Protein AF-A0A182MV79-F1 (afdb_monomer_lite)

Radius of gyration: 28.39 Å; chains: 1; bounding box: 67×38×82 Å

InterPro domains:
  IPR001258 NHL repeat [PF01436] (40-67)
  IPR011042 Six-bladed beta-propeller, TolB-like [G3DSA:2.120.10.30] (1-65)

Foldseek 3Di:
DQQKDWDPPQVVQFIWIANPVVRDIDTQFAAEPVRDTDGAHRWDDWDADPVRQWIWTCRPVVRFIKIAGPVVRYMDTDDDPDPDPVVVVPPPPDDPCAAEWEFPDAAEDALQQLLKKKKKKKAWDWPDPFKDFDPPDWKKKAKDWLDPQKDWPDGIDTQDRVVRRMDIIIIRHHSDDPLQPDVAWRKMKMKIWTWMDGDHDIDIDIYIYIHTYHYDDDDPDDFDFDKTKTWDFDPPPGTITIMIMTMTIDPDNPDDDDDDDDDDDDD

Secondary structure (DSSP, 8-state):
--SEEEEEEGGGTEEEEEETTTTEEEE---B-TTSPBP--SSEEEEEE-TTSSEEEEEEGGGTEEEEEETTT-BEEE-----PPPHHHH-S-TT----EEE--SSPEEE-TTGGG-EEEEEEEEE--SSSEEEPTTS--EEEEE-SSTTSEES-SEEE--TTTTSEEEEEEE--SS-GGGTSS--EEEEEEEEEEEEETTEEEEEEEEEEEEEEE-S-------EEEEEEEEEETTTTEEEEEEEEEEEE--TT-------------

Organism: NCBI:txid139723

Structure (mmCIF, N/CA/C/O backbone):
data_AF-A0A182MV79-F1
#
_entry.id   AF-A0A182MV79-F1
#
loop_
_atom_site.group_PDB
_atom_site.id
_atom_site.type_symbol
_atom_site.label_atom_id
_atom_site.label_alt_id
_atom_site.label_comp_id
_atom_site.label_asym_id
_atom_site.label_entity_id
_atom_site.label_seq_id
_atom_site.pdbx_PDB_ins_code
_atom_site.Cartn_x
_atom_site.Cartn_y
_atom_site.Cartn_z
_atom_site.occupancy
_atom_site.B_iso_or_equiv
_atom_site.auth_seq_id
_atom_site.auth_comp_id
_atom_site.auth_asym_id
_atom_site.auth_atom_id
_atom_site.pdbx_PDB_model_num
ATOM 1 N N . LEU A 1 1 ? -24.591 -5.952 19.859 1.00 63.22 1 LEU A N 1
ATOM 2 C CA . LEU A 1 1 ? -24.324 -4.497 19.857 1.00 63.22 1 LEU A CA 1
ATOM 3 C C . LEU A 1 1 ? -25.153 -3.878 20.963 1.00 63.22 1 LEU A C 1
ATOM 5 O O . LEU A 1 1 ? -26.326 -4.206 21.074 1.00 63.22 1 LEU A O 1
ATOM 9 N N . ASP A 1 2 ? -24.534 -3.053 21.792 1.00 76.38 2 ASP A N 1
ATOM 10 C CA . ASP A 1 2 ? -25.099 -2.458 23.010 1.00 76.38 2 ASP A CA 1
ATOM 11 C C . ASP A 1 2 ? -25.955 -1.203 22.750 1.00 76.38 2 ASP A C 1
ATOM 13 O O . ASP A 1 2 ? -26.314 -0.488 23.680 1.00 76.38 2 ASP A O 1
ATOM 17 N N . GLY A 1 3 ? -26.276 -0.916 21.483 1.00 87.12 3 GLY A N 1
ATOM 18 C CA . GLY A 1 3 ? -27.073 0.249 21.096 1.00 87.12 3 GLY A CA 1
ATOM 19 C C . GLY A 1 3 ? -26.355 1.588 21.284 1.00 87.12 3 GLY A C 1
ATOM 20 O O . GLY A 1 3 ? -27.011 2.628 21.230 1.00 87.12 3 GLY A O 1
ATOM 21 N N . CYS A 1 4 ? -25.034 1.580 21.496 1.00 92.94 4 CYS A N 1
ATOM 22 C CA . CYS A 1 4 ? -24.244 2.791 21.681 1.00 92.94 4 CYS A CA 1
ATOM 23 C C . CYS A 1 4 ? -23.460 3.182 20.419 1.00 92.94 4 CYS A C 1
ATOM 25 O O . CYS A 1 4 ? -22.961 2.338 19.674 1.00 92.94 4 CYS A O 1
ATOM 27 N N . VAL A 1 5 ? -23.294 4.491 20.216 1.00 95.00 5 VAL A N 1
ATOM 28 C CA . VAL A 1 5 ? -22.344 5.063 19.252 1.00 95.00 5 VAL A CA 1
ATOM 29 C C . VAL A 1 5 ? -21.118 5.545 20.010 1.00 95.00 5 VAL A C 1
ATOM 31 O O . VAL A 1 5 ? -21.233 6.395 20.890 1.00 95.00 5 VAL A O 1
ATOM 34 N N . TYR A 1 6 ? -19.947 5.027 19.650 1.00 96.31 6 TYR A N 1
ATOM 35 C CA . TYR A 1 6 ? -18.666 5.421 20.230 1.00 96.31 6 TYR A CA 1
ATOM 36 C C . TYR A 1 6 ? -17.971 6.448 19.347 1.00 96.31 6 TYR A C 1
ATOM 38 O O . TYR A 1 6 ? -17.970 6.321 18.124 1.00 96.31 6 TYR A O 1
ATOM 46 N N . PHE A 1 7 ? -17.346 7.445 19.963 1.00 97.06 7 PHE A N 1
ATOM 47 C CA . PHE A 1 7 ? -16.615 8.478 19.243 1.00 97.06 7 PHE A CA 1
ATOM 48 C C . PHE A 1 7 ? -15.397 8.954 20.033 1.00 97.06 7 PHE A C 1
ATOM 50 O O . PHE A 1 7 ? -15.370 8.933 21.269 1.00 97.06 7 PHE A O 1
ATOM 57 N N . ALA A 1 8 ? -14.371 9.360 19.289 1.00 97.94 8 ALA A N 1
ATOM 58 C CA . ALA A 1 8 ? -13.186 9.974 19.850 1.00 97.94 8 ALA A CA 1
ATOM 59 C C . ALA A 1 8 ? -13.447 11.472 20.012 1.00 97.94 8 ALA A C 1
ATOM 61 O O . ALA A 1 8 ? -13.708 12.183 19.045 1.00 97.94 8 ALA A O 1
ATOM 62 N N . ASP A 1 9 ? -13.394 11.945 21.249 1.00 97.50 9 ASP A N 1
ATOM 63 C CA . ASP A 1 9 ? -13.449 13.362 21.579 1.00 97.50 9 ASP A CA 1
ATOM 64 C C . ASP A 1 9 ? -12.005 13.873 21.669 1.00 97.50 9 ASP A C 1
ATOM 66 O O . ASP A 1 9 ? -11.441 14.039 22.755 1.00 97.50 9 ASP A O 1
ATOM 70 N N . THR A 1 10 ? -11.379 13.980 20.491 1.00 97.31 10 THR A N 1
ATOM 71 C CA . THR A 1 10 ? -9.923 14.047 20.288 1.00 97.31 10 THR A CA 1
ATOM 72 C C . THR A 1 10 ? -9.248 15.087 21.180 1.00 97.31 10 THR A C 1
ATOM 74 O O . THR A 1 10 ? -8.395 14.730 21.990 1.00 97.31 10 THR A O 1
ATOM 77 N N . TYR A 1 11 ? -9.677 16.349 21.122 1.00 96.75 11 TYR A N 1
ATOM 78 C CA . TYR A 1 11 ? -9.057 17.437 21.894 1.00 96.75 11 TYR A CA 1
ATOM 79 C C . TYR A 1 11 ? -9.484 17.504 23.363 1.00 96.75 11 TYR A C 1
ATOM 81 O O . TYR A 1 11 ? -8.951 18.301 24.126 1.00 96.75 11 TYR A O 1
ATOM 89 N N . ASN A 1 12 ? -10.409 16.642 23.785 1.00 97.44 12 ASN A N 1
ATOM 90 C CA . ASN A 1 12 ? -10.699 16.424 25.199 1.00 97.44 12 ASN A CA 1
ATOM 91 C C . ASN A 1 12 ? -9.987 15.180 25.750 1.00 97.44 12 ASN A C 1
ATOM 93 O O . ASN A 1 12 ? -10.231 14.814 26.902 1.00 97.44 12 ASN A O 1
ATOM 97 N N . HIS A 1 13 ? -9.138 14.528 24.942 1.00 97.69 13 HIS A N 1
ATOM 98 C CA . HIS A 1 13 ? -8.375 13.327 25.288 1.00 97.69 13 HIS A CA 1
ATOM 99 C C . HIS A 1 13 ? -9.264 12.207 25.861 1.00 97.69 13 HIS A C 1
ATOM 101 O O . HIS A 1 13 ? -8.926 11.555 26.853 1.00 97.69 13 HIS A O 1
ATOM 107 N N . LYS A 1 14 ? -10.452 12.017 25.270 1.00 97.94 14 LYS A N 1
ATOM 108 C CA . LYS A 1 14 ? -11.485 11.106 25.782 1.00 97.94 14 LYS A CA 1
ATOM 109 C C . LYS A 1 14 ? -12.099 10.255 24.684 1.00 97.94 14 LYS A C 1
ATOM 111 O O . LYS A 1 14 ? -12.271 10.694 23.552 1.00 97.94 14 LYS A O 1
ATOM 116 N N . ILE A 1 15 ? -12.529 9.062 25.077 1.00 98.19 15 ILE A N 1
ATOM 117 C CA . ILE A 1 15 ? -13.490 8.265 24.319 1.00 98.19 15 ILE A CA 1
ATOM 118 C C . ILE A 1 15 ? -14.850 8.431 24.981 1.00 98.19 15 ILE A C 1
ATOM 120 O O . ILE A 1 15 ? -14.977 8.329 26.204 1.00 98.19 15 ILE A O 1
ATOM 124 N N . LYS A 1 16 ? -15.872 8.705 24.181 1.00 97.38 16 LYS A N 1
ATOM 125 C CA . LYS A 1 16 ? -17.241 8.891 24.652 1.00 97.38 16 LYS A CA 1
ATOM 126 C C . LYS A 1 16 ? -18.179 7.941 23.929 1.00 97.38 16 LYS A C 1
ATOM 128 O O . LYS A 1 16 ? -17.869 7.445 22.846 1.00 97.38 16 LYS A O 1
ATOM 133 N N . LYS A 1 17 ? -19.328 7.696 24.550 1.00 96.25 17 LYS A N 1
ATOM 134 C CA . LYS A 1 17 ? -20.419 6.936 23.950 1.00 96.25 17 LYS A CA 1
ATOM 135 C C . LYS A 1 17 ? -21.745 7.662 24.102 1.00 96.25 17 LYS A C 1
ATOM 137 O O . LYS A 1 17 ? -21.958 8.339 25.107 1.00 96.25 17 LYS A O 1
ATOM 142 N N . ILE A 1 18 ? -22.618 7.507 23.116 1.00 97.44 18 ILE A N 1
ATOM 143 C CA . ILE A 1 18 ? -24.010 7.958 23.152 1.00 97.44 18 ILE A CA 1
ATOM 144 C C . ILE A 1 18 ? -24.887 6.718 23.143 1.00 97.44 18 ILE A C 1
ATOM 146 O O . ILE A 1 18 ? -24.810 5.931 22.202 1.00 97.44 18 ILE A O 1
ATOM 150 N N . ASP A 1 19 ? -25.718 6.558 24.167 1.00 95.50 19 ASP A N 1
ATOM 151 C CA . ASP A 1 19 ? -26.817 5.598 24.121 1.00 95.50 19 ASP A CA 1
ATOM 152 C C . ASP A 1 19 ? -27.898 6.157 23.189 1.00 95.50 19 ASP A C 1
ATOM 154 O O . ASP A 1 19 ? -28.458 7.224 23.446 1.00 95.50 19 ASP A O 1
ATOM 158 N N . VAL A 1 20 ? -28.167 5.462 22.083 1.00 94.81 20 VAL A N 1
ATOM 159 C CA . VAL A 1 20 ? -29.065 5.957 21.028 1.00 94.81 20 VAL A CA 1
ATOM 160 C C . VAL A 1 20 ? -30.529 5.977 21.481 1.00 94.81 20 VAL A C 1
ATOM 162 O O . VAL A 1 20 ? -31.313 6.777 20.978 1.00 94.81 20 VAL A O 1
ATOM 165 N N . SER A 1 21 ? -30.907 5.138 22.448 1.00 95.12 21 SER A N 1
ATOM 166 C CA . SER A 1 21 ? -32.282 5.072 22.956 1.00 95.12 21 SER A CA 1
ATOM 167 C C . SER A 1 21 ? -32.608 6.225 23.906 1.00 95.12 21 SER A C 1
ATOM 169 O O . SER A 1 21 ? -33.723 6.744 23.892 1.00 95.12 21 SER A O 1
ATOM 171 N N . THR A 1 22 ? -31.626 6.651 24.704 1.00 95.75 22 THR A N 1
ATOM 172 C CA . THR A 1 22 ? -31.788 7.729 25.695 1.00 95.75 22 THR A CA 1
ATOM 173 C C . THR A 1 22 ? -31.206 9.064 25.239 1.00 95.75 22 THR A C 1
ATOM 175 O O . THR A 1 22 ? -31.447 10.088 25.876 1.00 95.75 22 THR A O 1
ATOM 178 N N . ASN A 1 23 ? -30.437 9.063 24.147 1.00 94.44 23 ASN A N 1
ATOM 179 C CA . ASN A 1 23 ? -29.658 10.196 23.654 1.00 94.44 23 ASN A CA 1
ATOM 180 C C . ASN A 1 23 ? -28.701 10.783 24.715 1.00 94.44 23 ASN A C 1
ATOM 182 O O . ASN A 1 23 ? -28.417 11.982 24.734 1.00 94.44 23 ASN A O 1
ATOM 186 N N . CYS A 1 24 ? -28.219 9.943 25.636 1.00 96.50 24 CYS A N 1
ATOM 187 C CA . CYS A 1 24 ? -27.331 10.351 26.718 1.00 96.50 24 CYS A CA 1
ATOM 188 C C . CYS A 1 24 ? -25.865 10.096 26.346 1.00 96.50 24 CYS A C 1
ATOM 190 O O . CYS A 1 24 ? -25.482 8.966 26.033 1.00 96.50 24 CYS A O 1
ATOM 192 N N . ALA A 1 25 ? -25.034 11.140 26.414 1.00 96.44 25 ALA A N 1
ATOM 193 C CA . ALA A 1 25 ? -23.597 11.049 26.178 1.00 96.44 25 ALA A CA 1
ATOM 194 C C . ALA A 1 25 ? -22.828 10.836 27.491 1.00 96.44 25 ALA A C 1
ATOM 196 O O . ALA A 1 25 ? -22.968 11.606 28.440 1.00 96.44 25 ALA A O 1
ATOM 197 N N . THR A 1 26 ? -21.955 9.832 27.529 1.00 96.94 26 THR A N 1
ATOM 198 C CA . THR A 1 26 ? -21.108 9.508 28.688 1.00 96.94 26 THR A CA 1
ATOM 199 C C . THR A 1 26 ? -19.650 9.330 28.272 1.00 96.94 26 THR A C 1
ATOM 201 O O . THR A 1 26 ? -19.344 9.032 27.117 1.00 96.94 26 THR A O 1
ATOM 204 N N . THR A 1 27 ? -18.723 9.551 29.207 1.00 97.44 27 THR A N 1
ATOM 205 C CA . THR A 1 27 ? -17.295 9.267 28.986 1.00 97.44 27 THR A CA 1
ATOM 206 C C . THR A 1 27 ? -17.026 7.804 29.309 1.00 97.44 27 THR A C 1
ATOM 208 O O . THR A 1 27 ? -17.479 7.312 30.338 1.00 97.44 27 THR A O 1
ATOM 211 N N . CYS A 1 28 ? -16.305 7.111 28.431 1.00 96.50 28 CYS A N 1
ATOM 212 C CA . CYS A 1 28 ? -15.872 5.743 28.683 1.00 96.50 28 CYS A CA 1
ATOM 213 C C . CYS A 1 28 ? -14.668 5.758 29.629 1.00 96.50 28 CYS A C 1
ATOM 215 O O . CYS A 1 28 ? -13.688 6.458 29.374 1.00 96.50 28 CYS A O 1
ATOM 217 N N . GLU A 1 29 ? -14.723 4.960 30.692 1.00 96.69 29 GLU A N 1
ATOM 218 C CA . GLU A 1 29 ? -13.599 4.752 31.604 1.00 96.69 29 GLU A CA 1
ATOM 219 C C . GLU A 1 29 ? -13.049 3.343 31.420 1.00 96.69 29 GLU A C 1
ATOM 221 O O . GLU A 1 29 ? -13.651 2.366 31.863 1.00 96.69 29 GLU A O 1
ATOM 226 N N . PHE A 1 30 ? -11.895 3.246 30.764 1.00 97.94 30 PHE A N 1
ATOM 227 C CA . PHE A 1 30 ? -11.207 1.977 30.573 1.00 97.94 30 PHE A CA 1
ATOM 228 C C . PHE A 1 30 ? -10.067 1.803 31.572 1.00 97.94 30 PHE A C 1
ATOM 230 O O . PHE A 1 30 ? -9.420 2.783 31.951 1.00 97.94 30 PHE A O 1
ATOM 237 N N . ARG A 1 31 ? -9.801 0.561 31.984 1.00 98.00 31 ARG A N 1
ATOM 238 C CA . ARG A 1 31 ? -8.774 0.229 32.979 1.00 98.00 31 ARG A CA 1
ATOM 239 C C . ARG A 1 31 ? -7.653 -0.610 32.391 1.00 98.00 31 ARG A C 1
ATOM 241 O O . ARG A 1 31 ? -7.903 -1.610 31.721 1.00 98.00 31 ARG A O 1
ATOM 248 N N . GLU A 1 32 ? -6.421 -0.212 32.675 1.00 97.06 32 GLU A N 1
ATOM 249 C CA . GLU A 1 32 ? -5.240 -1.003 32.339 1.00 97.06 32 GLU A CA 1
ATOM 250 C C . GLU A 1 32 ? -5.090 -2.199 33.290 1.00 97.06 32 GLU A C 1
ATOM 252 O O . GLU A 1 32 ? -5.772 -2.303 34.312 1.00 97.06 32 GLU A O 1
ATOM 257 N N . SER A 1 33 ? -4.157 -3.107 32.994 1.00 93.50 33 SER A N 1
ATOM 258 C CA . SER A 1 33 ? -3.923 -4.311 33.806 1.00 93.50 33 SER A CA 1
ATOM 259 C C . SER A 1 33 ? -3.509 -4.021 35.253 1.00 93.50 33 SER A C 1
ATOM 261 O O . SER A 1 33 ? -3.671 -4.873 36.119 1.00 93.50 33 SER A O 1
ATOM 263 N N . ASN A 1 34 ? -2.977 -2.828 35.529 1.00 94.44 34 ASN A N 1
ATOM 264 C CA . ASN A 1 34 ? -2.649 -2.357 36.879 1.00 94.44 34 ASN A CA 1
ATOM 265 C C . ASN A 1 34 ? -3.853 -1.717 37.613 1.00 94.44 34 ASN A C 1
ATOM 267 O O . ASN A 1 34 ? -3.693 -1.218 38.723 1.00 94.44 34 ASN A O 1
ATOM 271 N N . GLY A 1 35 ? -5.042 -1.692 36.997 1.00 93.44 35 GLY A N 1
ATOM 272 C CA . GLY A 1 35 ? -6.278 -1.118 37.541 1.00 93.44 35 GLY A CA 1
ATOM 273 C C . GLY A 1 35 ? -6.431 0.398 37.368 1.00 93.44 35 GLY A C 1
ATOM 274 O O . GLY A 1 35 ? -7.505 0.939 37.665 1.00 93.44 35 GLY A O 1
ATOM 275 N N . SER A 1 36 ? -5.397 1.089 36.879 1.00 96.69 36 SER A N 1
ATOM 276 C CA . SER A 1 36 ? -5.437 2.532 36.628 1.00 96.69 36 SER A CA 1
ATOM 277 C C . SER A 1 36 ? -6.333 2.872 35.434 1.00 96.69 36 SER A C 1
ATOM 279 O O . SER A 1 36 ? -6.484 2.079 34.504 1.00 96.69 36 SER A O 1
ATOM 281 N N . VAL A 1 37 ? -6.962 4.049 35.477 1.00 97.06 37 VAL A N 1
ATOM 282 C CA . VAL A 1 37 ? -7.784 4.544 34.367 1.00 97.06 37 VAL A CA 1
ATOM 283 C C . VAL A 1 37 ? -6.867 4.978 33.228 1.00 97.06 37 VAL A C 1
ATOM 285 O O . VAL A 1 37 ? -5.946 5.772 33.444 1.00 97.06 37 VAL A O 1
ATOM 288 N N . ARG A 1 38 ? -7.140 4.492 32.015 1.00 96.88 38 ARG A N 1
ATOM 289 C CA . ARG A 1 38 ? -6.380 4.855 30.820 1.00 96.88 38 ARG A CA 1
ATOM 290 C C . ARG A 1 38 ? -6.499 6.348 30.546 1.00 96.88 38 ARG A C 1
ATOM 292 O O . ARG A 1 38 ? -7.596 6.903 30.487 1.00 96.88 38 ARG A O 1
ATOM 299 N N . ARG A 1 39 ? -5.352 6.977 30.307 1.00 97.06 39 ARG A N 1
ATOM 300 C CA . ARG A 1 39 ? -5.261 8.349 29.808 1.00 97.06 39 ARG A CA 1
ATOM 301 C C . ARG A 1 39 ? -4.968 8.304 28.315 1.00 97.06 39 ARG A C 1
ATOM 303 O O . ARG A 1 39 ? -3.918 7.813 27.917 1.00 97.06 39 ARG A O 1
ATOM 310 N N . PHE A 1 40 ? -5.909 8.781 27.513 1.00 98.06 40 PHE A N 1
ATOM 311 C CA . PHE A 1 40 ? -5.709 8.944 26.075 1.00 98.06 40 PHE A CA 1
ATOM 312 C C . PHE A 1 40 ? -4.959 10.242 25.785 1.00 98.06 40 PHE A C 1
ATOM 314 O O . PHE A 1 40 ? -4.879 11.125 26.642 1.00 98.06 40 PHE A O 1
ATOM 321 N N . ASN A 1 41 ? -4.440 10.370 24.569 1.00 97.94 41 ASN A N 1
ATOM 322 C CA . ASN A 1 41 ? -3.836 11.589 24.070 1.00 97.94 41 ASN A CA 1
ATOM 323 C C . ASN A 1 41 ? -4.170 11.782 22.583 1.00 97.94 41 ASN A C 1
ATOM 325 O O . ASN A 1 41 ? -3.568 11.158 21.711 1.00 97.94 41 ASN A O 1
ATOM 329 N N . GLU A 1 42 ? -5.151 12.650 22.314 1.00 97.62 42 GLU A N 1
ATOM 330 C CA . GLU A 1 42 ? -5.664 12.934 20.967 1.00 97.62 42 GLU A CA 1
ATOM 331 C C . GLU A 1 42 ? -6.014 11.665 20.172 1.00 97.62 42 GLU A C 1
ATOM 333 O O . GLU A 1 42 ? -5.490 11.442 19.077 1.00 97.62 42 GLU A O 1
ATOM 338 N N . PRO A 1 43 ? -6.920 10.813 20.693 1.00 98.00 43 PRO A N 1
ATOM 339 C CA . PRO A 1 43 ? -7.368 9.656 19.937 1.00 98.00 43 PRO A CA 1
ATOM 340 C C . PRO A 1 43 ? -8.042 10.128 18.642 1.00 98.00 43 PRO A C 1
ATOM 342 O O . PRO A 1 43 ? -8.935 10.977 18.681 1.00 98.00 43 PRO A O 1
ATOM 345 N N . ALA A 1 44 ? -7.611 9.601 17.496 1.00 96.00 44 ALA A N 1
ATOM 346 C CA . ALA A 1 44 ? -8.074 10.073 16.183 1.00 96.00 44 ALA A CA 1
ATOM 347 C C . ALA A 1 44 ? -9.029 9.102 15.481 1.00 96.00 44 ALA A C 1
ATOM 349 O O . ALA A 1 44 ? -9.758 9.498 14.574 1.00 96.00 44 ALA A O 1
ATOM 350 N N . GLY A 1 45 ? -9.039 7.829 15.881 1.00 94.25 45 GLY A N 1
ATOM 351 C CA . GLY A 1 45 ? -9.821 6.803 15.201 1.00 94.25 45 GLY A CA 1
ATOM 352 C C . GLY A 1 45 ? -10.276 5.695 16.134 1.00 94.25 45 GLY A C 1
ATOM 353 O O . GLY A 1 45 ? -9.563 5.324 17.069 1.00 94.25 45 GLY A O 1
ATOM 354 N N . LEU A 1 46 ? -11.468 5.167 15.850 1.00 97.56 46 LEU A N 1
ATOM 355 C CA . LEU A 1 46 ? -12.083 4.048 16.554 1.00 97.56 46 LEU A CA 1
ATOM 356 C C . LEU A 1 46 ? -12.658 3.047 15.554 1.00 97.56 46 LEU A C 1
ATOM 358 O O . LEU A 1 46 ? -13.155 3.439 14.500 1.00 97.56 46 LEU A O 1
ATOM 362 N N . CYS A 1 47 ? -12.635 1.763 15.898 1.00 96.38 47 CYS A N 1
ATOM 363 C CA . CYS A 1 47 ? -13.279 0.715 15.113 1.00 96.38 47 CYS A CA 1
ATOM 364 C C . CYS A 1 47 ? -13.761 -0.408 16.031 1.00 96.38 47 CYS A C 1
ATOM 366 O O . CYS A 1 47 ? -13.034 -0.821 16.929 1.00 96.38 47 CYS A O 1
ATOM 368 N N . LEU A 1 48 ? -14.973 -0.913 15.814 1.00 94.56 48 LEU A N 1
ATOM 369 C CA . LEU A 1 48 ? -15.462 -2.099 16.515 1.00 94.56 48 LEU A CA 1
ATOM 370 C C . LEU A 1 48 ? -15.010 -3.368 15.793 1.00 94.56 48 LEU A C 1
ATOM 372 O O . LEU A 1 48 ? -14.913 -3.405 14.565 1.00 94.56 48 LEU A O 1
ATOM 376 N N . ASP A 1 49 ? -14.780 -4.435 16.550 1.00 93.06 49 ASP A N 1
ATOM 377 C CA . ASP A 1 49 ? -14.670 -5.765 15.969 1.00 93.06 49 ASP A CA 1
ATOM 378 C C . ASP A 1 49 ? -16.018 -6.244 15.400 1.00 93.06 49 ASP A C 1
ATOM 380 O O . ASP A 1 49 ? -17.081 -5.676 15.658 1.00 93.06 49 ASP A O 1
ATOM 384 N N . ARG A 1 50 ? -15.993 -7.346 14.643 1.00 90.62 50 ARG A N 1
ATOM 385 C CA . ARG A 1 50 ? -17.201 -7.899 14.006 1.00 90.62 50 ARG A CA 1
ATOM 386 C C . ARG A 1 50 ? -18.281 -8.307 15.009 1.00 90.62 50 ARG A C 1
ATOM 388 O O . ARG A 1 50 ? -19.453 -8.326 14.646 1.00 90.62 50 ARG A O 1
ATOM 395 N N . THR A 1 51 ? -17.903 -8.666 16.237 1.00 89.75 51 THR A N 1
ATOM 396 C CA . THR A 1 51 ? -18.866 -9.052 17.278 1.00 89.75 51 THR A CA 1
ATOM 397 C C . THR A 1 51 ? -19.419 -7.849 18.048 1.00 89.75 51 THR A C 1
ATOM 399 O O . THR A 1 51 ? -20.455 -7.966 18.704 1.00 89.75 51 THR A O 1
ATOM 402 N N . GLY A 1 52 ? -18.771 -6.684 17.936 1.00 90.00 52 GLY A N 1
ATOM 403 C CA . GLY A 1 52 ? -19.109 -5.469 18.671 1.00 90.00 52 GLY A CA 1
ATOM 404 C C . GLY A 1 52 ? -18.765 -5.540 20.161 1.00 90.00 52 GLY A C 1
ATOM 405 O O . GLY A 1 52 ? -19.402 -4.852 20.952 1.00 90.00 52 GLY A O 1
ATOM 406 N N . GLN A 1 53 ? -17.817 -6.393 20.553 1.00 92.56 53 GLN A N 1
ATOM 407 C CA . GLN A 1 53 ? -17.344 -6.547 21.934 1.00 92.56 53 GLN A CA 1
ATOM 408 C C . GLN A 1 53 ? -16.016 -5.831 22.179 1.00 92.56 53 GLN A C 1
ATOM 410 O O . GLN A 1 53 ? -15.742 -5.415 23.305 1.00 92.56 53 GLN A O 1
ATOM 415 N N . LEU A 1 54 ? -15.184 -5.695 21.144 1.00 96.25 54 LEU A N 1
ATOM 416 C CA . LEU A 1 54 ? -13.885 -5.043 21.229 1.00 96.25 54 LEU A CA 1
ATOM 417 C C . LEU A 1 54 ? -13.900 -3.731 20.448 1.00 96.25 54 LEU A C 1
ATOM 419 O O . LEU A 1 54 ? -14.324 -3.685 19.295 1.00 96.25 54 LEU A O 1
ATOM 423 N N . LEU A 1 55 ? -13.378 -2.679 21.071 1.00 97.38 55 LEU A N 1
ATOM 424 C CA . LEU A 1 55 ? -13.148 -1.376 20.462 1.00 97.38 55 LEU A CA 1
ATOM 425 C C . LEU A 1 55 ? -11.644 -1.178 20.248 1.00 97.38 55 LEU A C 1
ATOM 427 O O . LEU A 1 55 ? -10.872 -1.101 21.203 1.00 97.38 55 LEU A O 1
ATOM 431 N N . TYR A 1 56 ? -11.230 -1.090 18.990 1.00 98.00 56 TYR A N 1
ATOM 432 C CA . TYR A 1 56 ? -9.887 -0.696 18.582 1.00 98.00 56 TYR A CA 1
ATOM 433 C C . TYR A 1 56 ? -9.777 0.823 18.568 1.00 98.00 56 TYR A C 1
ATOM 435 O O . TYR A 1 56 ? -10.672 1.505 18.069 1.00 98.00 56 TYR A O 1
ATOM 443 N N . ILE A 1 57 ? -8.680 1.346 19.110 1.00 98.38 57 ILE A N 1
ATOM 444 C CA . ILE A 1 57 ? -8.469 2.780 19.320 1.00 98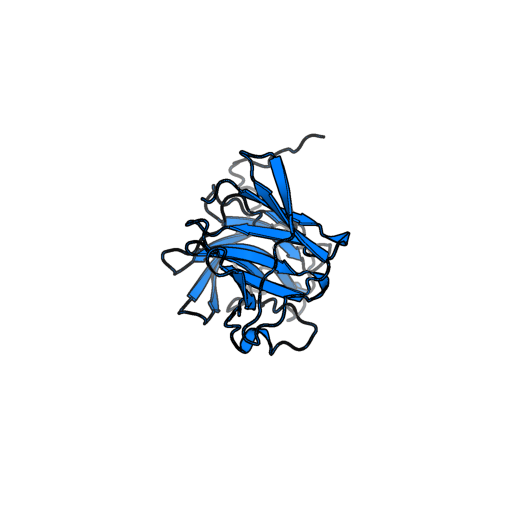.38 57 ILE A CA 1
ATOM 445 C C . ILE A 1 57 ? -7.082 3.152 18.802 1.00 98.38 57 ILE A C 1
ATOM 447 O O . ILE A 1 57 ? -6.094 2.523 19.183 1.00 98.38 57 ILE A O 1
ATOM 451 N N . ALA A 1 58 ? -7.011 4.181 17.958 1.00 98.06 58 ALA A N 1
ATOM 452 C CA . ALA A 1 58 ? -5.762 4.824 17.564 1.00 98.06 58 ALA A CA 1
ATOM 453 C C . ALA A 1 58 ? -5.487 6.012 18.497 1.00 98.06 58 ALA A C 1
ATOM 455 O O . ALA A 1 58 ? -6.116 7.064 18.364 1.00 98.06 58 ALA A O 1
ATOM 456 N N . ASP A 1 59 ? -4.581 5.821 19.458 1.00 97.50 59 ASP A N 1
ATOM 457 C CA . ASP A 1 59 ? -4.201 6.810 20.471 1.00 97.50 59 ASP A CA 1
ATOM 458 C C . ASP A 1 59 ? -2.995 7.628 19.976 1.00 97.50 59 ASP A C 1
ATOM 460 O O . ASP A 1 59 ? -1.842 7.362 20.322 1.00 97.50 59 ASP A O 1
ATOM 464 N N . THR A 1 60 ? -3.268 8.564 19.062 1.00 96.19 60 THR A N 1
ATOM 465 C CA . THR A 1 60 ? -2.295 9.145 18.122 1.00 96.19 60 THR A CA 1
ATOM 466 C C . THR A 1 60 ? -1.060 9.747 18.780 1.00 96.19 60 THR A C 1
ATOM 468 O O . THR A 1 60 ? 0.055 9.392 18.394 1.00 96.19 60 THR A O 1
ATOM 471 N N . ASN A 1 61 ? -1.227 10.612 19.784 1.00 96.00 61 ASN A N 1
ATOM 472 C CA . ASN A 1 61 ? -0.093 11.290 20.425 1.00 96.00 61 ASN A CA 1
ATOM 473 C C . ASN A 1 61 ? 0.581 10.443 21.509 1.00 96.00 61 ASN A C 1
ATOM 475 O O . ASN A 1 61 ? 1.627 10.828 22.025 1.00 96.00 61 ASN A O 1
ATOM 479 N N . ASN A 1 62 ? 0.008 9.287 21.842 1.00 95.69 62 ASN A N 1
ATOM 480 C CA . ASN A 1 62 ? 0.708 8.247 22.590 1.00 95.69 62 ASN A CA 1
ATOM 481 C C . ASN A 1 62 ? 1.399 7.238 21.657 1.00 95.69 62 ASN A C 1
ATOM 483 O O . ASN A 1 62 ? 2.118 6.375 22.144 1.00 95.69 62 ASN A O 1
ATOM 487 N N . HIS A 1 63 ? 1.211 7.349 20.335 1.00 94.50 63 HIS A N 1
ATOM 488 C CA . HIS A 1 63 ? 1.765 6.443 19.324 1.00 94.50 63 HIS A CA 1
ATOM 489 C C . HIS A 1 63 ? 1.407 4.966 19.559 1.00 94.50 63 HIS A C 1
ATOM 491 O O . HIS A 1 63 ? 2.183 4.062 19.249 1.00 94.50 63 HIS A O 1
ATOM 497 N N . GLU A 1 64 ? 0.214 4.708 20.096 1.00 95.06 64 GLU A N 1
ATOM 498 C CA . GLU A 1 64 ? -0.226 3.370 20.482 1.00 95.06 64 GLU A CA 1
ATOM 499 C C . GLU A 1 64 ? -1.541 2.990 19.797 1.00 95.06 64 GLU A C 1
ATOM 501 O O . GLU A 1 64 ? -2.479 3.783 19.690 1.00 95.06 64 GLU A O 1
ATOM 506 N N . LEU A 1 65 ? -1.636 1.726 19.376 1.00 96.75 65 LEU A N 1
ATOM 507 C CA . LEU A 1 65 ? -2.923 1.094 19.112 1.00 96.75 65 LEU A CA 1
ATOM 508 C C . LEU A 1 65 ? -3.373 0.365 20.367 1.00 96.75 65 LEU A C 1
ATOM 510 O O . LEU A 1 65 ? -2.622 -0.421 20.948 1.00 96.75 65 LEU A O 1
ATOM 514 N N . LEU A 1 66 ? -4.620 0.585 20.757 1.00 97.75 66 LEU A N 1
ATOM 515 C CA . LEU A 1 66 ? -5.218 -0.038 21.926 1.00 97.75 66 LEU A CA 1
ATOM 516 C C . LEU A 1 66 ? -6.407 -0.892 21.503 1.00 97.75 66 LEU A C 1
ATOM 518 O O . LEU A 1 66 ? -7.070 -0.627 20.499 1.00 97.75 66 LEU A O 1
ATOM 522 N N . VAL A 1 67 ? -6.692 -1.912 22.302 1.00 97.81 67 VAL A N 1
ATOM 523 C CA . VAL A 1 67 ? -7.929 -2.682 22.216 1.00 97.81 67 VAL A CA 1
ATOM 524 C C . VAL A 1 67 ? -8.599 -2.672 23.581 1.00 97.81 67 VAL A C 1
ATOM 526 O O . VAL A 1 67 ? -7.993 -3.065 24.581 1.00 97.81 67 VAL A O 1
ATOM 529 N N . ALA A 1 68 ? -9.835 -2.185 23.613 1.00 97.81 68 ALA A N 1
ATOM 530 C CA . ALA A 1 68 ? -10.675 -2.135 24.795 1.00 97.81 68 ALA A CA 1
ATOM 531 C C . ALA A 1 68 ? -11.785 -3.182 24.698 1.00 97.81 68 ALA A C 1
ATOM 533 O O . ALA A 1 68 ? -12.423 -3.314 23.656 1.00 97.81 68 ALA A O 1
ATOM 534 N N . ASN A 1 69 ? -12.026 -3.916 25.778 1.00 96.62 69 ASN A N 1
ATOM 535 C CA . ASN A 1 69 ? -13.174 -4.799 25.906 1.00 96.62 69 ASN A CA 1
ATOM 536 C C . ASN A 1 69 ? -14.337 -4.013 26.521 1.00 96.62 69 ASN A C 1
ATOM 538 O O . ASN A 1 69 ? -14.228 -3.450 27.608 1.00 96.62 69 ASN A O 1
ATOM 542 N N . LEU A 1 70 ? -15.452 -3.953 25.800 1.00 95.00 70 LEU A N 1
ATOM 543 C CA . LEU A 1 70 ? -16.621 -3.171 26.191 1.00 95.00 70 LEU A CA 1
ATOM 544 C C . LEU A 1 70 ? -17.442 -3.837 27.303 1.00 95.00 70 LEU A C 1
ATOM 546 O O . LEU A 1 70 ? -18.209 -3.149 27.971 1.00 95.00 70 LEU A O 1
ATOM 550 N N . ALA A 1 71 ? -17.282 -5.147 27.517 1.00 92.56 71 ALA A N 1
ATOM 551 C CA . ALA A 1 71 ? -18.023 -5.887 28.537 1.00 92.56 71 ALA A CA 1
ATOM 552 C C . ALA A 1 71 ? -17.452 -5.687 29.950 1.00 92.56 71 ALA A C 1
ATOM 554 O O . ALA A 1 71 ? -18.210 -5.582 30.910 1.00 92.56 71 ALA A O 1
ATOM 555 N N . ASP A 1 72 ? -16.123 -5.634 30.079 1.00 95.06 72 ASP A N 1
ATOM 556 C CA . ASP A 1 72 ? -15.423 -5.504 31.367 1.00 95.06 72 ASP A CA 1
ATOM 557 C C . ASP A 1 72 ? -14.657 -4.177 31.522 1.00 95.06 72 ASP A C 1
ATOM 559 O O . ASP A 1 72 ? -14.027 -3.936 32.553 1.00 95.06 72 ASP A O 1
ATOM 563 N N . CYS A 1 73 ? -14.723 -3.305 30.511 1.00 95.69 73 CYS A N 1
ATOM 564 C CA . CYS A 1 73 ? -14.005 -2.034 30.434 1.00 95.69 73 CYS A CA 1
ATOM 565 C C . CYS A 1 73 ? -12.477 -2.160 30.586 1.00 95.69 73 CYS A C 1
ATOM 567 O O . CYS A 1 73 ? -11.806 -1.180 30.924 1.00 95.69 73 CYS A O 1
ATOM 569 N N . SER A 1 74 ? -11.892 -3.331 30.334 1.00 98.06 74 SER A N 1
ATOM 570 C CA . SER A 1 74 ? -10.438 -3.487 30.296 1.00 98.06 74 SER A CA 1
ATOM 571 C C . SER A 1 74 ? -9.859 -2.932 28.994 1.00 98.06 74 SER A C 1
ATOM 573 O O . SER A 1 74 ? -10.496 -2.974 27.942 1.00 98.06 74 SER A O 1
ATOM 575 N N . ILE A 1 75 ? -8.637 -2.405 29.044 1.00 98.25 75 ILE A N 1
ATOM 576 C CA . ILE A 1 75 ? -7.911 -1.929 27.865 1.00 98.25 75 ILE A CA 1
ATOM 577 C C . ILE A 1 75 ? -6.447 -2.325 27.935 1.00 98.25 75 ILE A C 1
ATOM 579 O O . ILE A 1 75 ? -5.836 -2.384 29.003 1.00 98.25 75 ILE A O 1
ATOM 583 N N . ARG A 1 76 ? -5.874 -2.608 26.769 1.00 97.12 76 ARG A N 1
ATOM 584 C CA . ARG A 1 76 ? -4.461 -2.951 26.640 1.00 97.12 76 ARG A CA 1
ATOM 585 C C . ARG A 1 76 ? -3.891 -2.497 25.299 1.00 97.12 76 ARG A C 1
ATOM 587 O O . ARG A 1 76 ? -4.639 -2.421 24.320 1.00 97.12 76 ARG A O 1
ATOM 594 N N . PRO A 1 77 ? -2.564 -2.314 25.214 1.00 95.88 77 PRO A N 1
ATOM 595 C CA . PRO A 1 77 ? -1.878 -2.192 23.938 1.00 95.88 77 PRO A CA 1
ATOM 596 C C . PRO A 1 77 ? -2.147 -3.388 23.021 1.00 95.88 77 PRO A C 1
ATOM 598 O O . PRO A 1 77 ? -2.102 -4.560 23.429 1.00 95.88 77 PRO A O 1
ATOM 601 N N . LEU A 1 78 ? -2.422 -3.088 21.756 1.00 94.38 78 LEU A N 1
ATOM 602 C CA . LEU A 1 78 ? -2.455 -4.057 20.677 1.00 94.38 78 LEU A CA 1
ATOM 603 C C . LEU A 1 78 ? -1.024 -4.251 20.173 1.00 94.38 78 LEU A C 1
ATOM 605 O O . LEU A 1 78 ? -0.508 -3.458 19.392 1.00 94.38 78 LEU A O 1
ATOM 609 N N . LYS A 1 79 ? -0.374 -5.326 20.624 1.00 85.88 79 LYS A N 1
ATOM 610 C CA . LYS A 1 79 ? 0.954 -5.695 20.127 1.00 85.88 79 LYS A CA 1
ATOM 611 C C . LYS A 1 79 ? 0.848 -6.163 18.679 1.00 85.88 79 LYS A C 1
ATOM 613 O O . LYS A 1 79 ? 0.342 -7.253 18.410 1.00 85.88 79 LYS A O 1
ATOM 618 N N . LEU A 1 80 ? 1.340 -5.338 17.765 1.00 81.00 80 LEU A N 1
ATOM 619 C CA . LEU A 1 80 ? 1.501 -5.693 16.367 1.00 81.00 80 LEU A CA 1
ATOM 620 C C . LEU A 1 80 ? 2.864 -6.355 16.190 1.00 81.00 80 LEU A C 1
ATOM 622 O O . LEU A 1 80 ? 3.895 -5.695 16.125 1.00 81.00 80 LEU A O 1
ATOM 626 N N . ASN A 1 81 ? 2.865 -7.682 16.117 1.00 72.31 81 ASN A N 1
ATOM 627 C CA . ASN A 1 81 ? 4.060 -8.426 15.747 1.00 72.31 81 ASN A CA 1
ATOM 628 C C . ASN A 1 81 ? 4.148 -8.467 14.227 1.00 72.31 81 ASN A C 1
ATOM 630 O O . ASN A 1 81 ? 3.846 -9.481 13.592 1.00 72.31 81 ASN A O 1
ATOM 634 N N . PHE A 1 82 ? 4.566 -7.349 13.643 1.00 63.75 82 PHE A N 1
ATOM 635 C CA . PHE A 1 82 ? 5.096 -7.389 12.297 1.00 63.75 82 PHE A CA 1
ATOM 636 C C . PHE A 1 82 ? 6.387 -8.191 12.383 1.00 63.75 82 PHE A C 1
ATOM 638 O O . PHE A 1 82 ? 7.388 -7.722 12.916 1.00 63.75 82 PHE A O 1
ATOM 645 N N . ARG A 1 83 ? 6.379 -9.433 11.890 1.00 51.28 83 ARG A N 1
ATOM 646 C CA . ARG A 1 83 ? 7.653 -10.009 11.465 1.00 51.28 83 ARG A CA 1
ATOM 647 C C . ARG A 1 83 ? 8.146 -9.031 10.408 1.00 51.28 83 ARG A C 1
ATOM 649 O O . ARG A 1 83 ? 7.449 -8.807 9.428 1.00 51.28 83 ARG A O 1
ATOM 656 N N . VAL A 1 84 ? 9.261 -8.380 10.640 1.00 47.56 84 VAL A N 1
ATOM 657 C CA . VAL A 1 84 ? 10.040 -7.745 9.588 1.00 47.56 84 VAL A CA 1
ATOM 658 C C . VAL A 1 84 ? 11.201 -8.722 9.423 1.00 47.56 84 VAL A C 1
ATOM 660 O O . VAL A 1 84 ? 11.814 -9.069 10.432 1.00 47.56 84 VAL A O 1
ATOM 663 N N . PRO A 1 85 ? 11.423 -9.334 8.246 1.00 47.62 85 PRO A N 1
ATOM 664 C CA . PRO A 1 85 ? 12.624 -10.137 8.045 1.00 47.62 85 PRO A CA 1
ATOM 665 C C . PRO A 1 85 ? 13.810 -9.223 8.345 1.00 47.62 85 PRO A C 1
ATOM 667 O O . PRO A 1 85 ? 13.769 -8.068 7.928 1.00 47.62 85 PRO A O 1
ATOM 670 N N . GLU A 1 86 ? 14.838 -9.704 9.044 1.00 45.84 86 GLU A N 1
ATOM 671 C CA . GLU A 1 86 ? 16.044 -8.917 9.388 1.00 45.84 86 GLU A CA 1
ATOM 672 C C . GLU A 1 86 ? 16.679 -8.206 8.172 1.00 45.84 86 GLU A C 1
ATOM 674 O O . GLU A 1 86 ? 17.412 -7.227 8.303 1.00 45.84 86 GLU A O 1
ATOM 679 N N . GLU A 1 87 ? 16.349 -8.652 6.963 1.00 45.94 87 GLU A N 1
ATOM 680 C CA . GLU A 1 87 ? 16.751 -8.073 5.682 1.00 45.94 87 GLU A CA 1
ATOM 681 C C . GLU A 1 87 ? 16.064 -6.737 5.331 1.00 45.94 87 GLU A C 1
ATOM 683 O O . GLU A 1 87 ? 16.520 -6.054 4.416 1.00 45.94 87 GLU A O 1
ATOM 688 N N . LEU A 1 88 ? 14.994 -6.326 6.031 1.00 46.47 88 LEU A N 1
ATOM 689 C CA . LEU A 1 88 ? 14.391 -4.993 5.862 1.00 46.47 88 LEU A CA 1
ATOM 690 C C . LEU A 1 88 ? 15.001 -3.930 6.794 1.00 46.47 88 LEU A C 1
ATOM 692 O O . LEU A 1 88 ? 15.007 -2.759 6.425 1.00 46.47 88 LEU A O 1
ATOM 696 N N . ASP A 1 89 ? 15.538 -4.331 7.951 1.00 37.44 89 ASP A N 1
ATOM 697 C CA . ASP A 1 89 ? 16.154 -3.422 8.937 1.00 37.44 89 ASP A CA 1
ATOM 698 C C . ASP A 1 89 ? 17.678 -3.288 8.763 1.00 37.44 89 ASP A C 1
ATOM 700 O O . ASP A 1 89 ? 18.310 -2.427 9.372 1.00 37.44 89 ASP A O 1
ATOM 704 N N . SER A 1 90 ? 18.293 -4.105 7.902 1.00 42.12 90 SER A N 1
ATOM 705 C CA . SER A 1 90 ? 19.738 -4.055 7.627 1.00 42.12 90 SER A CA 1
ATOM 706 C C . SER A 1 90 ? 20.131 -3.155 6.452 1.00 42.12 90 SER A C 1
ATOM 708 O O . SER A 1 90 ? 21.310 -3.086 6.097 1.00 42.12 90 SER A O 1
ATOM 710 N N . VAL A 1 91 ? 19.198 -2.387 5.884 1.00 43.00 91 VAL A N 1
ATOM 711 C CA . VAL A 1 91 ? 19.563 -1.312 4.958 1.00 43.00 91 VAL A CA 1
ATOM 712 C C . VAL A 1 91 ? 19.683 -0.026 5.755 1.00 43.00 91 VAL A C 1
ATOM 714 O O . VAL A 1 91 ? 18.695 0.664 5.995 1.00 43.00 91 VAL A O 1
ATOM 717 N N . GLY A 1 92 ? 20.916 0.280 6.171 1.00 40.50 92 GLY A N 1
ATOM 718 C CA . GLY A 1 92 ? 21.263 1.576 6.744 1.00 40.50 92 GLY A CA 1
ATOM 719 C C . GLY A 1 92 ? 20.600 2.708 5.959 1.00 40.50 92 GLY A C 1
ATOM 720 O O . GLY A 1 92 ? 20.499 2.645 4.731 1.00 40.50 92 GLY A O 1
ATOM 721 N N . GLU A 1 93 ? 20.106 3.698 6.695 1.00 39.94 93 GLU A N 1
ATOM 722 C CA . GLU A 1 93 ? 19.385 4.882 6.229 1.00 39.94 93 GLU A CA 1
ATOM 723 C C . GLU A 1 93 ? 20.043 5.526 4.989 1.00 39.94 93 GLU A C 1
ATOM 725 O O . GLU A 1 93 ? 20.863 6.426 5.135 1.00 39.94 93 GLU A O 1
ATOM 730 N N . ASN A 1 94 ? 19.744 5.036 3.774 1.00 39.50 94 ASN A N 1
ATOM 731 C CA . ASN A 1 94 ? 19.812 5.746 2.479 1.00 39.50 94 ASN A CA 1
ATOM 732 C C . ASN A 1 94 ? 19.671 4.891 1.205 1.00 39.50 94 ASN A C 1
ATOM 734 O O . ASN A 1 94 ? 20.002 5.360 0.114 1.00 39.50 94 ASN A O 1
ATOM 738 N N . ARG A 1 95 ? 19.134 3.669 1.246 1.00 39.94 95 ARG A N 1
ATOM 739 C CA . ARG A 1 95 ? 18.802 2.985 -0.014 1.00 39.94 95 ARG A CA 1
ATOM 740 C C . ARG A 1 95 ? 17.447 2.307 0.064 1.00 39.94 95 ARG A C 1
ATOM 742 O O . ARG A 1 95 ? 17.305 1.242 0.644 1.00 39.94 95 ARG A O 1
ATOM 749 N N . ARG A 1 96 ? 16.449 2.892 -0.609 1.00 44.69 96 ARG A N 1
ATOM 750 C CA . ARG A 1 96 ? 15.380 2.087 -1.216 1.00 44.69 96 ARG A CA 1
ATOM 751 C C . ARG A 1 96 ? 16.109 0.975 -1.967 1.00 44.69 96 ARG A C 1
ATOM 753 O O . ARG A 1 96 ? 16.888 1.290 -2.867 1.00 44.69 96 ARG A O 1
ATOM 760 N N . SER A 1 97 ? 15.987 -0.273 -1.519 1.00 47.84 97 SER A N 1
ATOM 761 C CA . SER A 1 97 ? 16.656 -1.405 -2.160 1.00 47.84 97 SER A CA 1
ATOM 762 C C . SER A 1 97 ? 16.001 -1.620 -3.524 1.00 47.84 97 SER A C 1
ATOM 764 O O . SER A 1 97 ? 15.063 -2.396 -3.672 1.00 47.84 97 SER A O 1
ATOM 766 N N . CYS A 1 98 ? 16.417 -0.817 -4.502 1.00 59.06 98 CYS A N 1
ATOM 767 C CA . CYS A 1 98 ? 16.037 -0.967 -5.891 1.00 59.06 98 CYS A CA 1
ATOM 768 C C . CYS A 1 98 ? 16.933 -2.068 -6.451 1.00 59.06 98 CYS A C 1
ATOM 770 O O . CYS A 1 98 ? 18.093 -1.823 -6.799 1.00 59.06 98 CYS A O 1
ATOM 772 N N . THR A 1 99 ? 16.434 -3.304 -6.447 1.00 67.75 99 THR A N 1
ATOM 773 C CA . THR A 1 99 ? 17.169 -4.433 -7.014 1.00 67.75 99 THR A CA 1
ATOM 774 C C . THR A 1 99 ? 17.447 -4.139 -8.485 1.00 67.75 99 THR A C 1
ATOM 776 O O . THR A 1 99 ? 16.528 -3.840 -9.243 1.00 67.75 99 THR A O 1
ATOM 779 N N . THR A 1 100 ? 18.711 -4.205 -8.904 1.00 76.44 100 THR A N 1
ATOM 780 C CA . THR A 1 100 ? 19.072 -4.085 -10.321 1.00 76.44 100 THR A CA 1
ATOM 781 C C . THR A 1 100 ? 19.215 -5.475 -10.922 1.00 76.44 100 THR A C 1
ATOM 783 O O . THR A 1 100 ? 20.119 -6.228 -10.564 1.00 76.44 100 THR A O 1
ATOM 786 N N . LEU A 1 101 ? 18.332 -5.808 -11.853 1.00 75.19 101 LEU A N 1
ATOM 787 C CA . LEU A 1 101 ? 18.375 -7.019 -12.651 1.00 75.19 101 LEU A CA 1
ATOM 788 C C . LEU A 1 101 ? 19.235 -6.765 -13.883 1.00 75.19 101 LEU A C 1
ATOM 790 O O . LEU A 1 101 ? 18.919 -5.906 -14.708 1.00 75.19 101 LEU A O 1
ATOM 794 N N . LYS A 1 102 ? 20.323 -7.523 -14.009 1.00 75.50 102 LYS A N 1
ATOM 795 C CA . LYS A 1 102 ? 21.184 -7.497 -15.189 1.00 75.50 102 LYS A CA 1
ATOM 796 C C . LYS A 1 102 ? 20.962 -8.764 -16.019 1.00 75.50 102 LYS A C 1
ATOM 798 O O . LYS A 1 102 ? 20.970 -9.857 -15.449 1.00 75.50 102 LYS A O 1
ATOM 803 N N . PRO A 1 103 ? 20.767 -8.652 -17.340 1.00 68.50 103 PRO A N 1
ATOM 804 C CA . PRO A 1 103 ? 20.733 -9.803 -18.228 1.00 68.50 103 PRO A CA 1
ATOM 805 C C . PRO A 1 103 ? 22.077 -10.540 -18.212 1.00 68.50 103 PRO A C 1
ATOM 807 O O . PRO A 1 103 ? 23.120 -9.962 -17.917 1.00 68.50 103 PRO A O 1
ATOM 810 N N . THR A 1 104 ? 22.068 -11.822 -18.575 1.00 65.69 104 THR A N 1
ATOM 811 C CA . THR A 1 104 ? 23.270 -12.677 -18.582 1.00 65.69 104 THR A CA 1
ATOM 812 C C . THR A 1 104 ? 24.296 -12.314 -19.657 1.00 65.69 104 THR A C 1
ATOM 814 O O . THR A 1 104 ? 25.438 -12.764 -19.584 1.00 65.69 104 THR A O 1
ATOM 817 N N . ARG A 1 105 ? 23.904 -11.526 -20.662 1.00 69.12 105 ARG A N 1
ATOM 818 C CA . ARG A 1 105 ? 24.764 -11.051 -21.752 1.00 69.12 105 ARG A CA 1
ATOM 819 C C . ARG A 1 105 ? 24.290 -9.673 -22.245 1.00 69.12 105 ARG A C 1
ATOM 821 O O . ARG A 1 105 ? 23.115 -9.362 -22.057 1.00 69.12 105 ARG A O 1
ATOM 828 N N . PRO A 1 106 ? 25.166 -8.861 -22.856 1.00 74.38 106 PRO A N 1
ATOM 829 C CA . PRO A 1 106 ? 24.777 -7.591 -23.464 1.00 74.38 106 PRO A CA 1
ATOM 830 C C . PRO A 1 106 ? 23.999 -7.806 -24.770 1.00 74.38 106 PRO A C 1
ATOM 832 O O . PRO A 1 106 ? 24.198 -8.808 -25.462 1.00 74.38 106 PRO A O 1
ATOM 835 N N . ILE A 1 107 ? 23.159 -6.832 -25.117 1.00 76.94 107 ILE A N 1
ATOM 836 C CA . ILE A 1 107 ? 22.455 -6.741 -26.397 1.00 76.94 107 ILE A CA 1
ATOM 837 C C . ILE A 1 107 ? 23.473 -6.364 -27.467 1.00 76.94 107 ILE A C 1
ATOM 839 O O . ILE A 1 107 ? 24.089 -5.300 -27.396 1.00 76.94 107 ILE A O 1
ATOM 843 N N . LYS A 1 108 ? 23.645 -7.222 -28.472 1.00 75.94 108 LYS A N 1
ATOM 844 C CA . LYS A 1 108 ? 24.565 -6.957 -29.581 1.00 75.94 108 LYS A CA 1
ATOM 845 C C . LYS A 1 108 ? 23.858 -6.249 -30.731 1.00 75.94 108 LYS A C 1
ATOM 847 O O . LYS A 1 108 ? 22.821 -6.711 -31.198 1.00 75.94 108 LYS A O 1
ATOM 852 N N . MET A 1 109 ? 24.448 -5.158 -31.211 1.00 70.44 109 MET A N 1
ATOM 853 C CA . MET A 1 109 ? 23.973 -4.394 -32.368 1.00 70.44 109 MET A CA 1
ATOM 854 C C . MET A 1 109 ? 25.048 -4.295 -33.458 1.00 70.44 109 MET A C 1
ATOM 856 O O . MET A 1 109 ? 26.243 -4.476 -33.205 1.00 70.44 109 MET A O 1
ATOM 860 N N . HIS A 1 110 ? 24.626 -4.025 -34.695 1.00 68.44 110 HIS A N 1
ATOM 861 C CA . HIS A 1 110 ? 25.529 -3.873 -35.837 1.00 68.44 110 HIS A CA 1
ATOM 862 C C . HIS A 1 110 ? 25.817 -2.391 -36.144 1.00 68.44 110 HIS A C 1
ATOM 864 O O . HIS A 1 110 ? 24.921 -1.562 -35.994 1.00 68.44 110 HIS A O 1
ATOM 870 N N . PRO A 1 111 ? 27.023 -2.029 -36.631 1.00 57.06 111 PRO A N 1
ATOM 871 C CA . PRO A 1 111 ? 27.412 -0.632 -36.892 1.00 57.06 111 PRO A CA 1
ATOM 872 C C . PRO A 1 111 ? 26.616 0.111 -37.991 1.00 57.06 111 PRO A C 1
ATOM 874 O O . PRO A 1 111 ? 26.923 1.258 -38.287 1.00 57.06 111 PRO A O 1
ATOM 877 N N . GLY A 1 112 ? 25.609 -0.517 -38.613 1.00 56.06 112 GLY A N 1
ATOM 878 C CA . GLY A 1 112 ? 24.663 0.110 -39.555 1.00 56.06 112 GLY A CA 1
ATOM 879 C C . GLY A 1 112 ? 23.292 0.440 -38.945 1.00 56.06 112 GLY A C 1
ATOM 880 O O . GLY A 1 112 ? 22.400 0.895 -39.653 1.00 56.06 112 GLY A O 1
ATOM 881 N N . ALA A 1 113 ? 23.117 0.212 -37.640 1.00 52.72 113 ALA A N 1
ATOM 882 C CA . ALA A 1 113 ? 21.833 0.260 -36.947 1.00 52.72 113 ALA A CA 1
ATOM 883 C C . ALA A 1 113 ? 21.292 1.669 -36.634 1.00 52.72 113 ALA A C 1
ATOM 885 O O . ALA A 1 113 ? 20.271 1.782 -35.966 1.00 52.72 113 ALA A O 1
ATOM 886 N N . GLY A 1 114 ? 21.905 2.743 -37.145 1.00 51.72 114 GLY A N 1
ATOM 887 C CA . GLY A 1 114 ? 21.366 4.110 -37.027 1.00 51.72 114 GLY A CA 1
ATOM 888 C C . GLY A 1 114 ? 19.996 4.316 -37.699 1.00 51.72 114 GLY A C 1
ATOM 889 O O . GLY A 1 114 ? 19.397 5.378 -37.559 1.00 51.72 114 GLY A O 1
ATOM 890 N N . GLN A 1 115 ? 19.503 3.315 -38.439 1.00 55.38 115 GLN A N 1
ATOM 891 C CA . GLN A 1 115 ? 18.133 3.224 -38.967 1.00 55.38 115 GLN A CA 1
ATOM 892 C C . GLN A 1 115 ? 17.340 2.034 -38.395 1.00 55.38 115 GLN A C 1
ATOM 894 O O . GLN A 1 115 ? 16.182 1.832 -38.763 1.00 55.38 115 GLN A O 1
ATOM 899 N N . SER A 1 116 ? 17.950 1.235 -37.521 1.00 62.62 116 SER A N 1
ATOM 900 C CA . SER A 1 116 ? 17.328 0.063 -36.910 1.00 62.62 116 SER A CA 1
ATOM 901 C C . SER A 1 116 ? 16.645 0.458 -35.608 1.00 62.62 116 SER A C 1
ATOM 903 O O . SER A 1 116 ? 17.049 1.394 -34.924 1.00 62.62 116 SER A O 1
ATOM 905 N N . SER A 1 117 ? 15.603 -0.279 -35.240 1.00 71.12 117 SER A N 1
ATOM 906 C CA . SER A 1 117 ? 14.904 -0.075 -33.972 1.00 71.12 117 SER A CA 1
ATOM 907 C C . SER A 1 117 ? 15.018 -1.317 -33.097 1.00 71.12 117 SER A C 1
ATOM 909 O O . SER A 1 117 ? 14.917 -2.454 -33.566 1.00 71.12 117 SER A O 1
ATOM 911 N N . LEU A 1 118 ? 15.246 -1.089 -31.808 1.00 75.81 118 LEU A N 1
ATOM 912 C CA . LEU A 1 118 ? 15.251 -2.109 -30.777 1.00 75.81 118 LEU A CA 1
ATOM 913 C C . LEU A 1 118 ? 13.838 -2.217 -30.209 1.00 75.81 118 LEU A C 1
ATOM 915 O O . LEU A 1 118 ? 13.356 -1.303 -29.540 1.00 75.81 118 LEU A O 1
ATOM 919 N N . ARG A 1 119 ? 13.169 -3.343 -30.465 1.00 80.12 119 ARG A N 1
ATOM 920 C CA . ARG A 1 119 ? 11.880 -3.661 -29.851 1.00 80.12 119 ARG A CA 1
ATOM 921 C C . ARG A 1 119 ? 12.109 -4.517 -28.613 1.00 80.12 119 ARG A C 1
ATOM 923 O O . ARG A 1 119 ? 12.485 -5.683 -28.725 1.00 80.12 119 ARG A O 1
ATOM 930 N N . LEU A 1 120 ? 11.841 -3.963 -27.437 1.00 78.62 120 LEU A N 1
ATOM 931 C CA . LEU A 1 120 ? 11.915 -4.675 -26.163 1.00 78.62 120 LEU A CA 1
ATOM 932 C C . LEU A 1 120 ? 10.514 -5.065 -25.707 1.00 78.62 120 LEU A C 1
ATOM 934 O O . LEU A 1 120 ? 9.645 -4.206 -25.621 1.00 78.62 120 LEU A O 1
ATOM 938 N N . THR A 1 121 ? 10.294 -6.345 -25.412 1.00 78.56 121 THR A N 1
ATOM 939 C CA . THR A 1 121 ? 9.031 -6.853 -24.855 1.00 78.56 121 THR A CA 1
ATOM 940 C C . THR A 1 121 ? 9.277 -7.471 -23.488 1.00 78.56 121 THR A C 1
ATOM 942 O O . THR A 1 121 ? 9.921 -8.517 -23.393 1.00 78.56 121 THR A O 1
ATOM 945 N N . PHE A 1 122 ? 8.735 -6.859 -22.439 1.00 76.00 122 PHE A N 1
ATOM 946 C CA . PHE A 1 122 ? 8.837 -7.338 -21.063 1.00 76.00 122 PHE A CA 1
ATOM 947 C C . PHE A 1 122 ? 7.572 -8.085 -20.679 1.00 76.00 122 PHE A C 1
ATOM 949 O O . PHE A 1 122 ? 6.500 -7.487 -20.673 1.00 76.00 122 PHE A O 1
ATOM 956 N N . ASN A 1 123 ? 7.707 -9.365 -20.329 1.00 75.62 123 ASN A N 1
ATOM 957 C CA . ASN A 1 123 ? 6.603 -10.174 -19.831 1.00 75.62 123 ASN A CA 1
ATOM 958 C C . ASN A 1 123 ? 6.818 -10.475 -18.348 1.00 75.62 123 ASN A C 1
ATOM 960 O O . ASN A 1 123 ? 7.783 -11.141 -17.948 1.00 75.62 123 ASN A O 1
ATOM 964 N N . LEU A 1 124 ? 5.893 -9.990 -17.527 1.00 75.19 124 LEU A N 1
ATOM 965 C CA . LEU A 1 124 ? 5.899 -10.240 -16.095 1.00 75.19 124 LEU A CA 1
ATOM 966 C C . LEU A 1 124 ? 5.259 -11.603 -15.828 1.00 75.19 124 LEU A C 1
ATOM 968 O O . LEU A 1 124 ? 4.096 -11.823 -16.154 1.00 75.19 124 LEU A O 1
ATOM 972 N N . THR A 1 125 ? 6.019 -12.534 -15.245 1.00 71.69 125 THR A N 1
ATOM 973 C CA . THR A 1 125 ? 5.474 -13.829 -14.821 1.00 71.69 125 THR A CA 1
ATOM 974 C C . THR A 1 125 ? 5.741 -14.071 -13.343 1.00 71.69 125 THR A C 1
ATOM 976 O O . THR A 1 125 ? 6.854 -13.875 -12.851 1.00 71.69 125 THR A O 1
ATOM 979 N N . PHE A 1 126 ? 4.713 -14.521 -12.627 1.00 74.69 126 PHE A N 1
ATOM 980 C CA . PHE A 1 126 ? 4.766 -14.777 -11.190 1.00 74.69 126 PHE A CA 1
ATOM 981 C C . PHE A 1 126 ? 4.611 -16.289 -10.945 1.00 74.69 126 PHE A C 1
ATOM 983 O O . PHE A 1 126 ? 3.499 -16.804 -10.999 1.00 74.69 126 PHE A O 1
ATOM 990 N N . PRO A 1 127 ? 5.710 -17.031 -10.715 1.00 58.81 127 PRO A N 1
ATOM 991 C CA . PRO A 1 127 ? 5.709 -18.475 -10.444 1.00 58.81 127 PRO A CA 1
ATOM 992 C C . PRO A 1 127 ? 4.890 -18.980 -9.232 1.00 58.81 127 PRO A C 1
ATOM 994 O O . PRO A 1 127 ? 4.901 -20.182 -8.966 1.00 58.81 127 PRO A O 1
ATOM 997 N N . GLY A 1 128 ? 4.182 -18.114 -8.498 1.00 57.81 128 GLY A N 1
ATOM 998 C CA . GLY A 1 128 ? 3.266 -18.474 -7.407 1.00 57.81 128 GLY A CA 1
ATOM 999 C C . GLY A 1 128 ? 1.804 -18.534 -7.869 1.00 57.81 128 GLY A C 1
ATOM 1000 O O . GLY A 1 128 ? 1.401 -17.805 -8.766 1.00 57.81 128 GLY A O 1
ATOM 1001 N N . ARG A 1 129 ? 0.973 -19.394 -7.259 1.00 61.62 129 ARG A N 1
ATOM 1002 C CA . ARG A 1 129 ? -0.419 -19.621 -7.718 1.00 61.62 129 ARG A CA 1
ATOM 1003 C C . ARG A 1 129 ? -1.383 -18.451 -7.466 1.00 61.62 129 ARG A C 1
ATOM 1005 O O . ARG A 1 129 ? -2.472 -18.462 -8.029 1.00 61.62 129 ARG A O 1
ATOM 1012 N N . THR A 1 130 ? -1.025 -17.485 -6.622 1.00 73.12 130 THR A N 1
ATOM 1013 C CA . THR A 1 130 ? -1.941 -16.422 -6.159 1.00 73.12 130 THR A CA 1
ATOM 1014 C C . THR A 1 130 ? -1.396 -15.006 -6.312 1.00 73.12 130 THR A C 1
ATOM 1016 O O . THR A 1 130 ? -2.146 -14.057 -6.088 1.00 73.12 130 THR A O 1
ATOM 1019 N N . THR A 1 131 ? -0.123 -14.840 -6.676 1.00 76.44 131 THR A N 1
ATOM 1020 C CA . THR A 1 131 ? 0.491 -13.518 -6.825 1.00 76.44 131 THR A CA 1
ATOM 1021 C C . THR A 1 131 ? 0.087 -12.904 -8.159 1.00 76.44 131 THR A C 1
ATOM 1023 O O . THR A 1 131 ? 0.288 -13.507 -9.214 1.00 76.44 131 THR A O 1
ATOM 1026 N N . LYS A 1 132 ? -0.463 -11.692 -8.120 1.00 82.38 132 LYS A N 1
ATOM 1027 C CA . LYS A 1 132 ? -0.867 -10.944 -9.313 1.00 82.38 132 LYS A CA 1
ATOM 1028 C C . LYS A 1 132 ? -0.595 -9.456 -9.155 1.00 82.38 132 LYS A C 1
ATOM 1030 O O . LYS A 1 132 ? -0.431 -8.961 -8.042 1.00 82.38 132 LYS A O 1
ATOM 1035 N N . LEU A 1 133 ? -0.595 -8.743 -10.276 1.00 84.94 133 LEU A N 1
ATOM 1036 C CA . LEU A 1 133 ? -0.713 -7.290 -10.259 1.00 84.94 133 LEU A CA 1
ATOM 1037 C C . LEU A 1 133 ? -2.051 -6.903 -9.607 1.00 84.94 133 LEU A C 1
ATOM 1039 O O . LEU A 1 133 ? -3.067 -7.571 -9.808 1.00 84.94 133 LEU A O 1
ATOM 1043 N N . THR A 1 134 ? -2.044 -5.848 -8.801 1.00 85.31 134 THR A N 1
ATOM 1044 C CA . THR A 1 134 ? -3.254 -5.326 -8.161 1.00 85.31 134 THR A CA 1
ATOM 1045 C C . THR A 1 134 ? -4.178 -4.695 -9.203 1.00 85.31 134 THR A C 1
ATOM 1047 O O . THR A 1 134 ? -3.785 -3.754 -9.897 1.00 85.31 134 THR A O 1
ATOM 1050 N N . ASP A 1 135 ? -5.418 -5.183 -9.281 1.00 80.94 135 ASP A N 1
ATOM 1051 C CA . ASP A 1 135 ? -6.441 -4.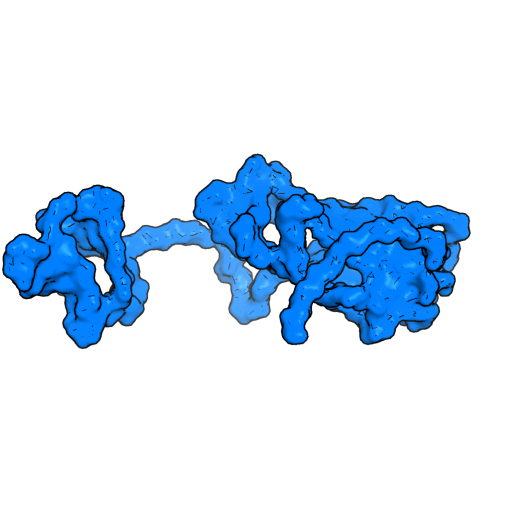655 -10.186 1.00 80.94 135 ASP A CA 1
ATOM 1052 C C . ASP A 1 135 ? -6.796 -3.206 -9.812 1.00 80.94 135 ASP A C 1
ATOM 1054 O O . ASP A 1 135 ? -7.053 -2.894 -8.650 1.00 80.94 135 ASP A O 1
ATOM 1058 N N . GLY A 1 136 ? -6.780 -2.304 -10.796 1.00 78.88 136 GLY A N 1
ATOM 1059 C CA . GLY A 1 136 ? -7.060 -0.877 -10.596 1.00 78.88 136 GLY A CA 1
ATOM 1060 C C . GLY A 1 136 ? -5.925 -0.068 -9.953 1.00 78.88 136 GLY A C 1
ATOM 1061 O O . GLY A 1 136 ? -6.023 1.158 -9.905 1.00 78.88 136 GLY A O 1
ATOM 1062 N N . ALA A 1 137 ? -4.837 -0.705 -9.500 1.00 83.44 137 ALA A N 1
ATOM 1063 C CA . ALA A 1 137 ? -3.655 0.017 -9.036 1.00 83.44 137 ALA A CA 1
ATOM 1064 C C . ALA A 1 137 ? -2.699 0.314 -10.204 1.00 83.44 137 ALA A C 1
ATOM 1066 O O . ALA A 1 137 ? -2.476 -0.553 -11.055 1.00 83.44 137 ALA A O 1
ATOM 1067 N N . PRO A 1 138 ? -2.074 1.504 -10.238 1.00 85.50 138 PRO A N 1
ATOM 1068 C CA . PRO A 1 138 ? -1.143 1.857 -11.299 1.00 85.50 138 PRO A CA 1
ATOM 1069 C C . PRO A 1 138 ? 0.122 0.994 -11.226 1.00 85.50 138 PRO A C 1
ATOM 1071 O O . PRO A 1 138 ? 0.751 0.880 -10.174 1.00 85.50 138 PRO A O 1
ATOM 1074 N N . GLN A 1 139 ? 0.509 0.416 -12.360 1.00 89.06 139 GLN A N 1
ATOM 1075 C CA . GLN A 1 139 ? 1.724 -0.385 -12.523 1.00 89.06 139 GLN A CA 1
ATOM 1076 C C . GLN A 1 139 ? 2.726 0.438 -13.326 1.00 89.06 139 GLN A C 1
ATOM 1078 O O . GLN A 1 139 ? 2.646 0.474 -14.547 1.00 89.06 139 GLN A O 1
ATOM 1083 N N . GLN A 1 140 ? 3.595 1.195 -12.668 1.00 90.75 140 GLN A N 1
ATOM 1084 C CA . GLN A 1 140 ? 4.384 2.239 -13.323 1.00 90.75 140 GLN A CA 1
ATOM 1085 C C . GLN A 1 140 ? 5.711 1.712 -13.863 1.00 90.75 140 GLN A C 1
ATOM 1087 O O . GLN A 1 140 ? 6.323 0.807 -13.291 1.00 90.75 140 GLN A O 1
ATOM 1092 N N . TRP A 1 141 ? 6.181 2.339 -14.937 1.00 92.12 141 TRP A N 1
ATOM 1093 C CA . TRP A 1 141 ? 7.522 2.133 -15.464 1.00 92.12 141 TRP A CA 1
ATOM 1094 C C . TRP A 1 14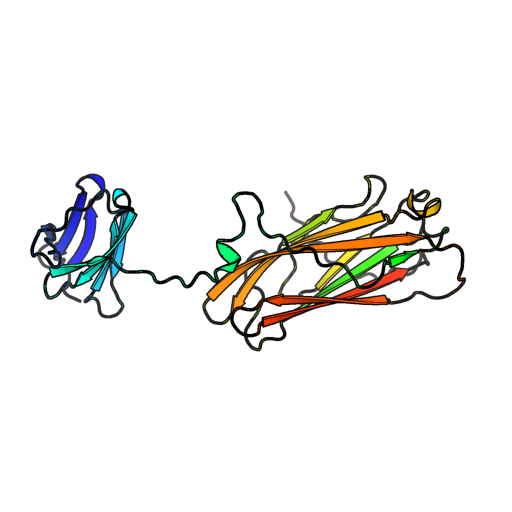1 ? 8.135 3.451 -15.952 1.00 92.12 141 TRP A C 1
ATOM 1096 O O . TRP A 1 141 ? 7.415 4.374 -16.350 1.00 92.12 141 TRP A O 1
ATOM 1106 N N . SER A 1 142 ? 9.464 3.538 -15.928 1.00 91.38 142 SER A N 1
ATOM 1107 C CA . SER A 1 142 ? 10.231 4.614 -16.561 1.00 91.38 142 SER A CA 1
ATOM 1108 C C . SER A 1 142 ? 11.516 4.096 -17.195 1.00 91.38 142 SER A C 1
ATOM 1110 O O . SER A 1 142 ? 12.143 3.173 -16.689 1.00 91.38 142 SER A O 1
ATOM 1112 N N . LEU A 1 143 ? 11.897 4.701 -18.312 1.00 91.12 143 LEU A N 1
ATOM 1113 C CA . LEU A 1 143 ? 13.037 4.355 -19.143 1.00 91.12 143 LEU A CA 1
ATOM 1114 C C . LEU A 1 143 ? 14.058 5.490 -19.095 1.00 91.12 143 LEU A C 1
ATOM 1116 O O . LEU A 1 143 ? 13.743 6.641 -19.399 1.00 91.12 143 LEU A O 1
ATOM 1120 N N . GLU A 1 144 ? 15.287 5.138 -18.762 1.00 89.62 144 GLU A N 1
ATOM 1121 C CA . GLU A 1 144 ? 16.461 5.992 -18.845 1.00 89.62 144 GLU A CA 1
ATOM 1122 C C . GLU A 1 144 ? 17.318 5.505 -20.012 1.00 89.62 144 GLU A C 1
ATOM 1124 O O . GLU A 1 144 ? 17.723 4.340 -20.075 1.00 89.62 144 GLU A O 1
ATOM 1129 N N . LEU A 1 145 ? 17.540 6.404 -20.966 1.00 88.50 145 LEU A N 1
ATOM 1130 C CA . LEU A 1 145 ? 18.323 6.139 -22.164 1.00 88.50 145 LEU A CA 1
ATOM 1131 C C . LEU A 1 145 ? 19.793 6.545 -21.950 1.00 88.50 145 LEU A C 1
ATOM 1133 O O . LEU A 1 145 ? 20.052 7.444 -21.146 1.00 88.50 145 LEU A O 1
ATOM 1137 N N . PRO A 1 146 ? 20.747 5.947 -22.691 1.00 86.25 146 PRO A N 1
ATOM 1138 C CA . PRO A 1 146 ? 22.178 6.220 -22.527 1.00 86.25 146 PRO A CA 1
ATOM 1139 C C . PRO A 1 146 ? 22.549 7.692 -22.749 1.00 86.25 146 PRO A C 1
ATOM 1141 O O . PRO A 1 146 ? 23.470 8.212 -22.123 1.00 86.25 146 PRO A O 1
ATOM 1144 N N . SER A 1 147 ? 21.838 8.368 -23.655 1.00 82.81 147 SER A N 1
ATOM 1145 C CA . SER A 1 147 ? 22.000 9.792 -23.943 1.00 82.81 147 SER A CA 1
ATOM 1146 C C . SER A 1 147 ? 20.708 10.381 -24.517 1.00 82.81 147 SER A C 1
ATOM 1148 O O . SER A 1 147 ? 19.765 9.661 -24.844 1.00 82.81 147 SER A O 1
ATOM 1150 N N . THR A 1 148 ? 20.669 11.704 -24.683 1.00 82.88 148 THR A N 1
ATOM 1151 C CA . THR A 1 148 ? 19.545 12.421 -25.311 1.00 82.88 148 THR A CA 1
ATOM 1152 C C . THR A 1 148 ? 19.417 12.178 -26.815 1.00 82.88 148 THR A C 1
ATOM 1154 O O . THR A 1 148 ? 18.437 12.608 -27.413 1.00 82.88 148 THR A O 1
ATOM 1157 N N . GLU A 1 149 ? 20.411 11.546 -27.438 1.00 83.81 149 GLU A N 1
ATOM 1158 C CA . GLU A 1 149 ? 20.400 11.237 -28.872 1.00 83.81 149 GLU A CA 1
ATOM 1159 C C . GLU A 1 149 ? 19.665 9.925 -29.179 1.00 83.81 149 GLU A C 1
ATOM 1161 O O . GLU A 1 149 ? 19.295 9.671 -30.323 1.00 83.81 149 GLU A O 1
ATOM 1166 N N . TRP A 1 150 ? 19.424 9.103 -28.155 1.00 86.94 150 TRP A N 1
ATOM 1167 C CA . TRP A 1 150 ? 18.575 7.924 -28.250 1.00 86.94 150 TRP A CA 1
ATOM 1168 C C . TRP A 1 150 ? 17.096 8.336 -28.268 1.00 86.94 150 TRP A C 1
ATOM 1170 O O . TRP A 1 150 ? 16.642 9.129 -27.443 1.00 86.94 150 TRP A O 1
ATOM 1180 N N . GLY A 1 151 ? 16.326 7.768 -29.193 1.00 84.38 151 GLY A N 1
ATOM 1181 C CA . GLY A 1 151 ? 14.894 8.013 -29.342 1.00 84.38 151 GLY A CA 1
ATOM 1182 C C . GLY A 1 151 ? 14.038 6.908 -28.726 1.00 84.38 151 GLY A C 1
ATOM 1183 O O . GLY A 1 151 ? 14.354 5.727 -28.831 1.00 84.38 151 GLY A O 1
ATOM 1184 N N . CYS A 1 152 ? 12.912 7.278 -28.122 1.00 86.50 152 CYS A N 1
ATOM 1185 C CA . CYS A 1 152 ? 11.835 6.356 -27.764 1.00 86.50 152 CYS A CA 1
ATOM 1186 C C . CYS A 1 152 ? 10.508 7.122 -27.764 1.00 86.50 152 CYS A C 1
ATOM 1188 O O . CYS A 1 152 ? 10.472 8.280 -27.351 1.00 86.50 152 CYS A O 1
ATOM 1190 N N . GLU A 1 153 ? 9.421 6.494 -28.218 1.00 84.69 153 GLU A N 1
ATOM 1191 C CA . GLU A 1 153 ? 8.096 7.136 -28.274 1.00 84.69 153 GLU A CA 1
ATOM 1192 C C . GLU A 1 153 ? 7.603 7.577 -26.889 1.00 84.69 153 GLU A C 1
ATOM 1194 O O . GLU A 1 153 ? 6.942 8.606 -26.749 1.00 84.69 153 GLU A O 1
ATOM 1199 N N . CYS A 1 154 ? 7.943 6.814 -25.850 1.00 84.00 154 CYS A N 1
ATOM 1200 C CA . CYS A 1 154 ? 7.636 7.148 -24.470 1.00 84.00 154 CYS A CA 1
ATOM 1201 C C . CYS A 1 154 ? 8.726 6.636 -23.526 1.00 84.00 154 CYS A C 1
ATOM 1203 O O . CYS A 1 154 ? 9.235 5.529 -23.662 1.00 84.00 154 CYS A O 1
ATOM 1205 N N . THR A 1 155 ? 9.063 7.446 -22.525 1.00 87.50 155 THR A N 1
ATOM 1206 C CA . THR A 1 155 ? 10.062 7.099 -21.501 1.00 87.50 155 THR A CA 1
ATOM 1207 C C . THR A 1 155 ? 9.442 6.853 -20.131 1.00 87.50 155 THR A C 1
ATOM 1209 O O . THR A 1 155 ? 10.144 6.638 -19.150 1.00 87.50 155 THR A O 1
ATOM 1212 N N . LYS A 1 156 ? 8.116 6.899 -20.026 1.00 91.00 156 LYS A N 1
ATOM 1213 C CA . LYS A 1 156 ? 7.370 6.592 -18.807 1.00 91.00 156 LYS A CA 1
ATOM 1214 C C . LYS A 1 156 ? 5.949 6.194 -19.156 1.00 91.00 156 LYS A C 1
ATOM 1216 O O . LYS A 1 156 ? 5.391 6.694 -20.133 1.00 91.00 156 LYS A O 1
ATOM 1221 N N . GLY A 1 157 ? 5.344 5.370 -18.316 1.00 89.12 157 GLY A N 1
ATOM 1222 C CA . GLY A 1 157 ? 3.963 4.960 -18.508 1.00 89.12 157 GLY A CA 1
ATOM 1223 C C . GLY A 1 157 ? 3.466 4.004 -17.439 1.00 89.12 157 GLY A C 1
ATOM 1224 O O . GLY A 1 157 ? 4.058 3.861 -16.366 1.00 89.12 157 GLY A O 1
ATOM 1225 N N . THR A 1 158 ? 2.352 3.352 -17.756 1.00 87.75 158 THR A N 1
ATOM 1226 C CA . THR A 1 158 ? 1.745 2.306 -16.935 1.00 87.75 158 THR A CA 1
ATOM 1227 C C . THR A 1 158 ? 1.571 1.021 -17.729 1.00 87.75 158 THR A C 1
ATOM 1229 O O . THR A 1 158 ? 1.341 1.069 -18.934 1.00 87.75 158 THR A O 1
ATOM 1232 N N . ILE A 1 159 ? 1.671 -0.124 -17.061 1.00 84.56 159 ILE A N 1
ATOM 1233 C CA . ILE A 1 159 ? 1.411 -1.439 -17.643 1.00 84.56 159 ILE A CA 1
ATOM 1234 C C . ILE A 1 159 ? -0.083 -1.722 -17.538 1.00 84.56 159 ILE A C 1
ATOM 1236 O O . ILE A 1 159 ? -0.648 -1.704 -16.443 1.00 84.56 159 ILE A O 1
ATOM 1240 N N . ASP A 1 160 ? -0.709 -2.000 -18.678 1.00 73.69 160 ASP A N 1
ATOM 1241 C CA . ASP A 1 160 ? -2.091 -2.454 -18.722 1.00 73.69 160 ASP A CA 1
ATOM 1242 C C . ASP A 1 160 ? -2.174 -3.913 -18.251 1.00 73.69 160 ASP A C 1
ATOM 1244 O O . ASP A 1 160 ? -1.610 -4.835 -18.852 1.00 73.69 160 ASP A O 1
ATOM 1248 N N . THR A 1 161 ? -2.875 -4.126 -17.139 1.00 70.31 161 THR A N 1
ATOM 1249 C CA . THR A 1 161 ? -3.068 -5.454 -16.554 1.00 70.31 161 THR A CA 1
ATOM 1250 C C . THR A 1 161 ? -4.109 -6.285 -17.307 1.00 70.31 161 THR A C 1
ATOM 1252 O O . THR A 1 161 ? -4.113 -7.508 -17.161 1.00 70.31 161 THR A O 1
ATOM 1255 N N . THR A 1 162 ? -4.949 -5.659 -18.139 1.00 65.81 162 THR A N 1
ATOM 1256 C CA . THR A 1 162 ? -6.015 -6.312 -18.917 1.00 65.81 162 THR A CA 1
ATOM 1257 C C . THR A 1 162 ? -5.539 -6.829 -20.276 1.00 65.81 162 THR A C 1
ATOM 1259 O O . THR A 1 162 ? -6.053 -7.836 -20.761 1.00 65.81 162 THR A O 1
ATOM 1262 N N . ALA A 1 163 ? -4.499 -6.216 -20.851 1.00 61.19 163 ALA A N 1
ATOM 1263 C CA . ALA A 1 163 ? -3.945 -6.545 -22.167 1.00 61.19 163 ALA A CA 1
ATOM 1264 C C . ALA A 1 163 ? -2.727 -7.498 -22.125 1.00 61.19 163 ALA A C 1
ATOM 1266 O O . ALA A 1 163 ? -1.899 -7.500 -23.034 1.00 61.19 163 ALA A O 1
ATOM 1267 N N . GLY A 1 164 ? -2.600 -8.322 -21.078 1.00 62.88 164 GLY A N 1
ATOM 1268 C CA . GLY A 1 164 ? -1.577 -9.378 -21.014 1.00 62.88 164 GLY A CA 1
ATOM 1269 C C . GLY A 1 164 ? -0.288 -9.034 -20.260 1.00 62.88 164 GLY A C 1
ATOM 1270 O O . GLY A 1 164 ? 0.689 -9.763 -20.401 1.00 62.88 164 GLY A O 1
ATOM 1271 N N . GLN A 1 165 ? -0.279 -7.979 -19.430 1.00 75.00 165 GLN A N 1
ATOM 1272 C CA . GLN A 1 165 ? 0.838 -7.630 -18.526 1.00 75.00 165 GLN A CA 1
ATOM 1273 C C . GLN A 1 165 ? 2.200 -7.504 -19.233 1.00 75.00 165 GLN A C 1
ATOM 1275 O O . GLN A 1 165 ? 3.249 -7.807 -18.655 1.00 75.00 165 GLN A O 1
ATOM 1280 N N . SER A 1 166 ? 2.178 -7.071 -20.494 1.00 77.44 166 SER A N 1
ATOM 1281 C CA . SER A 1 166 ? 3.373 -6.887 -21.308 1.00 77.44 166 SER A CA 1
ATOM 1282 C C . SER A 1 166 ? 3.661 -5.410 -21.536 1.00 77.44 166 SER A C 1
ATOM 1284 O O . SER A 1 166 ? 2.742 -4.642 -21.818 1.00 77.44 166 SER A O 1
ATOM 1286 N N . LEU A 1 167 ? 4.934 -5.025 -21.482 1.00 82.25 167 LEU A N 1
ATOM 1287 C CA . LEU A 1 167 ? 5.396 -3.705 -21.907 1.00 82.25 167 LEU A CA 1
ATOM 1288 C C . LEU A 1 167 ? 6.210 -3.846 -23.191 1.00 82.25 167 LEU A C 1
ATOM 1290 O O . LEU A 1 167 ? 7.169 -4.617 -23.220 1.00 82.25 167 LEU A O 1
ATOM 1294 N N . GLN A 1 168 ? 5.844 -3.089 -24.224 1.00 83.12 168 GLN A N 1
ATOM 1295 C CA . GLN A 1 168 ? 6.598 -3.002 -25.471 1.00 83.12 168 GLN A CA 1
ATOM 1296 C C . GLN A 1 168 ? 7.205 -1.612 -25.620 1.00 83.12 168 GLN A C 1
ATOM 1298 O O . GLN A 1 168 ? 6.496 -0.615 -25.519 1.00 83.12 168 GLN A O 1
ATOM 1303 N N . LEU A 1 169 ? 8.511 -1.557 -25.869 1.00 84.50 169 LEU A N 1
ATOM 1304 C CA . LEU A 1 169 ? 9.250 -0.319 -26.097 1.00 84.50 169 LEU A CA 1
ATOM 1305 C C . LEU A 1 169 ? 9.967 -0.397 -27.435 1.00 84.50 169 LEU A C 1
ATOM 1307 O O . LEU A 1 169 ? 10.638 -1.390 -27.721 1.00 84.50 169 LEU A O 1
ATOM 1311 N N . LEU A 1 170 ? 9.834 0.660 -28.232 1.00 84.94 170 LEU A N 1
ATOM 1312 C CA . LEU A 1 170 ? 10.579 0.851 -29.468 1.00 84.94 170 LEU A CA 1
ATOM 1313 C C . LEU A 1 170 ? 11.646 1.919 -29.230 1.00 84.94 170 LEU A C 1
ATOM 1315 O O . LEU A 1 170 ? 11.319 3.081 -28.990 1.00 84.94 170 LEU A O 1
ATOM 1319 N N . ILE A 1 171 ? 12.911 1.510 -29.253 1.00 85.62 171 ILE A N 1
ATOM 1320 C CA . ILE A 1 171 ? 14.058 2.368 -28.958 1.00 85.62 171 ILE A CA 1
ATOM 1321 C C . ILE A 1 171 ? 14.900 2.518 -30.227 1.00 85.62 171 ILE A C 1
ATOM 1323 O O . ILE A 1 171 ? 15.281 1.526 -30.845 1.00 85.62 171 ILE A O 1
ATOM 1327 N N . ALA A 1 172 ? 15.191 3.755 -30.611 1.00 84.94 172 ALA A N 1
ATOM 1328 C CA . ALA A 1 172 ? 16.023 4.101 -31.753 1.00 84.94 172 ALA A CA 1
ATOM 1329 C C . ALA A 1 172 ? 17.398 4.587 -31.255 1.00 84.94 172 ALA A C 1
ATOM 1331 O O . ALA A 1 172 ? 17.463 5.639 -30.615 1.00 84.94 172 ALA A O 1
ATOM 1332 N N . PRO A 1 173 ? 18.492 3.847 -31.495 1.00 82.31 173 PRO A N 1
ATOM 1333 C CA . PRO A 1 173 ? 19.834 4.330 -31.197 1.00 82.31 173 PRO A CA 1
ATOM 1334 C C . PRO A 1 173 ? 20.242 5.475 -32.142 1.00 82.31 173 PRO A C 1
ATOM 1336 O O . PRO A 1 173 ? 19.743 5.558 -33.269 1.00 82.31 173 PRO A O 1
ATOM 1339 N N . PRO A 1 174 ? 21.181 6.340 -31.727 1.00 79.44 174 PRO A N 1
ATOM 1340 C CA . PRO A 1 174 ? 21.747 7.355 -32.599 1.00 79.44 174 PRO A CA 1
ATOM 1341 C C . PRO A 1 174 ? 22.630 6.728 -33.684 1.00 79.44 174 PRO A C 1
ATOM 1343 O O . PRO A 1 174 ? 23.172 5.634 -33.530 1.00 79.44 174 PRO A O 1
ATOM 1346 N N . ALA A 1 175 ? 22.825 7.458 -34.784 1.00 72.94 175 ALA A N 1
ATOM 1347 C CA . ALA A 1 175 ? 23.658 7.003 -35.898 1.00 72.94 175 ALA A CA 1
ATOM 1348 C C . ALA A 1 175 ? 25.144 6.838 -35.529 1.00 72.94 175 ALA A C 1
ATOM 1350 O O . ALA A 1 175 ? 25.818 5.998 -36.116 1.00 72.94 175 ALA A O 1
ATOM 1351 N N . ASN A 1 176 ? 25.634 7.617 -34.558 1.00 72.12 176 ASN A N 1
ATOM 1352 C CA . ASN A 1 176 ? 27.012 7.593 -34.074 1.00 72.12 176 ASN A CA 1
ATOM 1353 C C . ASN A 1 176 ? 27.010 7.408 -32.549 1.00 72.12 176 ASN A C 1
ATOM 1355 O O . ASN A 1 176 ? 27.083 8.384 -31.809 1.00 72.12 176 ASN A O 1
ATOM 1359 N N . ASP A 1 177 ? 26.904 6.170 -32.071 1.00 70.75 177 ASP A N 1
ATOM 1360 C CA . ASP A 1 177 ? 26.936 5.883 -30.632 1.00 70.75 177 ASP A CA 1
ATOM 1361 C C . ASP A 1 177 ? 28.375 5.671 -30.124 1.00 70.75 177 ASP A C 1
ATOM 1363 O O . ASP A 1 177 ? 29.222 5.114 -30.826 1.00 70.75 177 ASP A O 1
ATOM 1367 N N . ALA A 1 178 ? 28.669 6.077 -28.885 1.00 64.00 178 ALA A N 1
ATOM 1368 C CA . ALA A 1 178 ? 29.999 5.920 -28.287 1.00 64.00 178 ALA A CA 1
ATOM 1369 C C . ALA A 1 178 ? 30.448 4.445 -28.206 1.00 64.00 178 ALA A C 1
ATOM 1371 O O . ALA A 1 178 ? 31.629 4.149 -28.406 1.00 64.00 178 ALA A O 1
ATOM 1372 N N . SER A 1 179 ? 29.504 3.516 -28.010 1.00 65.06 179 SER A N 1
ATOM 1373 C CA . SER A 1 179 ? 29.773 2.072 -27.974 1.00 65.06 179 SER A CA 1
ATOM 1374 C C . SER A 1 179 ? 30.083 1.463 -29.353 1.00 65.06 179 SER A C 1
ATOM 1376 O O . SER A 1 179 ? 30.424 0.285 -29.437 1.00 65.06 179 SER A O 1
ATOM 1378 N N . MET A 1 180 ? 30.022 2.244 -30.447 1.00 62.47 180 MET A N 1
ATOM 1379 C CA . MET A 1 180 ? 30.491 1.816 -31.776 1.00 62.47 180 MET A CA 1
ATOM 1380 C C . MET A 1 180 ? 32.019 1.811 -31.910 1.00 62.47 180 MET A C 1
ATOM 1382 O O . MET A 1 180 ? 32.556 1.046 -32.709 1.00 62.47 180 MET A O 1
ATOM 1386 N N . ASN A 1 181 ? 32.719 2.662 -31.150 1.00 61.69 181 ASN A N 1
ATOM 1387 C CA . ASN A 1 181 ? 34.167 2.881 -31.278 1.00 61.69 181 ASN A CA 1
ATOM 1388 C C . ASN A 1 181 ? 34.977 2.368 -30.074 1.00 61.69 181 ASN A C 1
ATOM 1390 O O . ASN A 1 181 ? 36.205 2.464 -30.078 1.00 61.69 181 ASN A O 1
ATOM 1394 N N . GLY A 1 182 ? 34.313 1.842 -29.043 1.00 58.41 182 GLY A N 1
ATOM 1395 C CA . GLY A 1 182 ? 34.934 1.406 -27.794 1.00 58.41 182 GLY A CA 1
ATOM 1396 C C . GLY A 1 182 ? 34.313 0.127 -27.237 1.00 58.41 182 GLY A C 1
ATOM 1397 O O . GLY A 1 182 ? 33.259 -0.313 -27.682 1.00 58.41 182 GLY A O 1
ATOM 1398 N N . ASN A 1 183 ? 34.978 -0.465 -26.242 1.00 59.88 183 ASN A N 1
ATOM 1399 C CA . ASN A 1 183 ? 34.476 -1.635 -25.507 1.00 59.88 183 ASN A CA 1
ATOM 1400 C C . ASN A 1 183 ? 33.416 -1.278 -24.445 1.00 59.88 183 ASN A C 1
ATOM 1402 O O . ASN A 1 183 ? 32.900 -2.180 -23.783 1.00 59.88 183 ASN A O 1
ATOM 1406 N N . ASP A 1 184 ? 33.116 0.009 -24.250 1.00 70.94 184 ASP A N 1
ATOM 1407 C CA . ASP A 1 184 ? 32.202 0.460 -23.204 1.00 70.94 184 ASP A CA 1
ATOM 1408 C C . ASP A 1 184 ? 30.742 0.311 -23.670 1.00 70.94 184 ASP A C 1
ATOM 1410 O O . ASP A 1 184 ? 30.377 0.855 -24.715 1.00 70.94 184 ASP A O 1
ATOM 1414 N N . PRO A 1 185 ? 29.897 -0.440 -22.937 1.00 78.31 185 PRO A N 1
ATOM 1415 C CA . PRO A 1 185 ? 28.499 -0.632 -23.300 1.00 78.31 185 PRO A CA 1
ATOM 1416 C C . PRO A 1 185 ? 27.669 0.636 -23.076 1.00 78.31 185 PRO A C 1
ATOM 1418 O O . PRO A 1 185 ? 27.913 1.385 -22.131 1.00 78.31 185 PRO A O 1
ATOM 1421 N N . SER A 1 186 ? 26.622 0.814 -23.881 1.00 84.81 186 SER A N 1
ATOM 1422 C CA . SER A 1 186 ? 25.608 1.859 -23.711 1.00 84.81 186 SER A CA 1
ATOM 1423 C C . SER A 1 186 ? 24.447 1.332 -22.849 1.00 84.81 186 SER A C 1
ATOM 1425 O O . SER A 1 186 ? 23.691 0.472 -23.315 1.00 84.81 186 SER A O 1
ATOM 1427 N N . PRO A 1 187 ? 24.300 1.780 -21.584 1.00 88.00 187 PRO A N 1
ATOM 1428 C CA . PRO A 1 187 ? 23.319 1.226 -20.658 1.00 88.00 187 PRO A CA 1
ATOM 1429 C C . PRO A 1 187 ? 21.930 1.850 -20.838 1.00 88.00 187 PRO A C 1
ATOM 1431 O O . PRO A 1 187 ? 21.767 3.066 -20.797 1.00 88.00 187 PRO A O 1
ATOM 1434 N N . ILE A 1 188 ? 20.912 1.006 -20.952 1.00 88.31 188 ILE A N 1
ATOM 1435 C CA . ILE A 1 188 ? 19.497 1.369 -20.896 1.00 88.31 188 ILE A CA 1
ATOM 1436 C C . ILE A 1 188 ? 18.949 0.864 -19.561 1.00 88.31 188 ILE A C 1
ATOM 1438 O O . ILE A 1 188 ? 18.999 -0.338 -19.290 1.00 88.31 188 ILE A O 1
ATOM 1442 N N . ALA A 1 189 ? 18.403 1.751 -18.732 1.00 89.12 189 ALA A N 1
ATOM 1443 C CA . ALA A 1 189 ? 17.796 1.366 -17.461 1.00 89.12 189 ALA A CA 1
ATOM 1444 C C . ALA A 1 189 ? 16.272 1.488 -17.530 1.00 89.12 189 ALA A C 1
ATOM 1446 O O . ALA A 1 189 ? 15.727 2.541 -17.849 1.00 89.12 189 ALA A O 1
ATOM 1447 N N . LEU A 1 190 ? 15.572 0.399 -17.222 1.00 89.06 190 LEU A N 1
ATOM 1448 C CA . LEU A 1 190 ? 14.118 0.361 -17.151 1.00 89.06 190 LEU A CA 1
ATOM 1449 C C . LEU A 1 190 ? 13.685 0.119 -15.710 1.00 89.06 190 LEU A C 1
ATOM 1451 O O . LEU A 1 190 ? 13.837 -0.975 -15.169 1.00 89.06 190 LEU A O 1
ATOM 1455 N N . ASN A 1 191 ? 13.145 1.153 -15.086 1.00 89.38 191 ASN A N 1
ATOM 1456 C CA . ASN A 1 191 ? 12.658 1.117 -13.720 1.00 89.38 191 ASN A CA 1
ATOM 1457 C C . ASN A 1 191 ? 11.196 0.679 -13.704 1.00 89.38 191 ASN A C 1
ATOM 1459 O O . ASN A 1 191 ? 10.370 1.218 -14.439 1.00 89.38 191 ASN A O 1
ATOM 1463 N N . PHE A 1 192 ? 10.868 -0.254 -12.821 1.00 87.31 192 PHE A N 1
ATOM 1464 C CA . PHE A 1 192 ? 9.511 -0.717 -12.577 1.00 87.31 192 PHE A CA 1
ATOM 1465 C C . PHE A 1 192 ? 9.102 -0.400 -11.147 1.00 87.31 192 PHE A C 1
ATOM 1467 O O . PHE A 1 192 ? 9.857 -0.630 -10.204 1.00 87.31 192 PHE A O 1
ATOM 1474 N N . LYS A 1 193 ? 7.867 0.073 -10.997 1.00 88.19 193 LYS A N 1
ATOM 1475 C CA . LYS A 1 193 ? 7.187 0.257 -9.719 1.00 88.19 193 LYS A CA 1
ATOM 1476 C C . LYS A 1 193 ? 5.819 -0.402 -9.802 1.00 88.19 193 LYS A C 1
ATOM 1478 O O . LYS A 1 193 ? 4.862 0.168 -10.328 1.00 88.19 193 LYS A O 1
ATOM 1483 N N . LEU A 1 194 ? 5.754 -1.628 -9.303 1.00 86.50 194 LEU A N 1
ATOM 1484 C CA . LEU A 1 194 ? 4.587 -2.493 -9.400 1.00 86.50 194 LEU A CA 1
ATOM 1485 C C . LEU A 1 194 ? 3.862 -2.577 -8.059 1.00 86.50 194 LEU A C 1
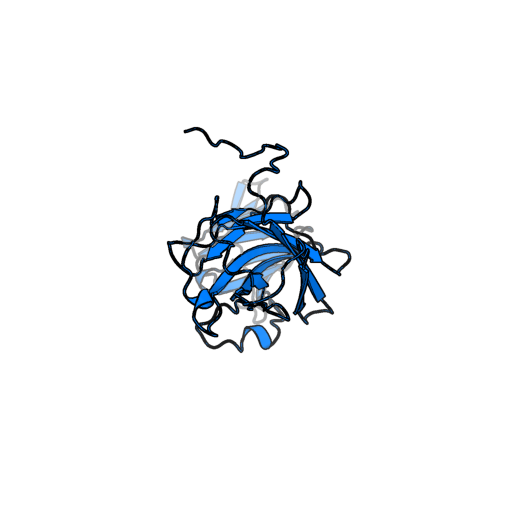ATOM 1487 O O . LEU A 1 194 ? 4.489 -2.597 -7.005 1.00 86.50 194 LEU A O 1
ATOM 1491 N N . ASN A 1 195 ? 2.541 -2.673 -8.102 1.00 86.38 195 ASN A N 1
ATOM 1492 C CA . ASN A 1 195 ? 1.700 -3.023 -6.967 1.00 86.38 195 ASN A CA 1
ATOM 1493 C C . ASN A 1 195 ? 1.255 -4.474 -7.140 1.00 86.38 195 ASN A C 1
ATOM 1495 O O . ASN A 1 195 ? 0.574 -4.802 -8.116 1.00 86.38 195 ASN A O 1
ATOM 1499 N N . LEU A 1 196 ? 1.681 -5.333 -6.218 1.00 84.38 196 LEU A N 1
ATOM 1500 C CA . LEU A 1 196 ? 1.410 -6.766 -6.232 1.00 84.38 196 LEU A CA 1
ATOM 1501 C C . LEU A 1 196 ? 0.424 -7.110 -5.119 1.00 84.38 196 LEU A C 1
ATOM 1503 O O . LEU A 1 196 ? 0.476 -6.515 -4.046 1.00 84.38 196 LEU A O 1
ATOM 1507 N N . CYS A 1 197 ? -0.443 -8.091 -5.350 1.00 79.12 197 CYS A N 1
ATOM 1508 C CA . CYS A 1 197 ? -1.257 -8.710 -4.310 1.00 79.12 197 CYS A CA 1
ATOM 1509 C C . CYS A 1 197 ? -1.041 -10.216 -4.280 1.00 79.12 197 CYS A C 1
ATOM 1511 O O . CYS A 1 197 ? -0.867 -10.860 -5.317 1.00 79.12 197 CYS A O 1
ATOM 1513 N N . GLU A 1 198 ? -1.138 -10.777 -3.085 1.00 75.38 198 GLU A N 1
ATOM 1514 C CA . GLU A 1 198 ? -1.178 -12.204 -2.841 1.00 75.38 198 GLU A CA 1
ATOM 1515 C C . GLU A 1 198 ? -2.212 -12.510 -1.759 1.00 75.38 198 GLU A C 1
ATOM 1517 O O . GLU A 1 198 ? -2.090 -12.078 -0.610 1.00 75.38 198 GLU A O 1
ATOM 1522 N N . GLY A 1 199 ? -3.258 -13.246 -2.139 1.00 76.06 199 GLY A N 1
ATOM 1523 C CA . GLY A 1 199 ? -4.441 -13.361 -1.291 1.00 76.06 199 GLY A CA 1
ATOM 1524 C C . GLY A 1 199 ? -5.012 -11.970 -0.999 1.00 76.06 199 GLY A C 1
ATOM 1525 O O . GLY A 1 199 ? -5.260 -11.204 -1.928 1.00 76.06 199 GLY A O 1
ATOM 1526 N N . ASP A 1 200 ? -5.154 -11.642 0.285 1.00 76.31 200 ASP A N 1
ATOM 1527 C CA . ASP A 1 200 ? -5.705 -10.365 0.761 1.00 76.31 200 ASP A CA 1
ATOM 1528 C C . ASP A 1 200 ? -4.629 -9.313 1.092 1.00 76.31 200 ASP A C 1
ATOM 1530 O O . ASP A 1 200 ? -4.939 -8.245 1.623 1.00 76.31 200 ASP A O 1
ATOM 1534 N N . ILE A 1 201 ? -3.353 -9.605 0.825 1.00 72.81 201 ILE A N 1
ATOM 1535 C CA . ILE A 1 201 ? -2.232 -8.724 1.168 1.00 72.81 201 ILE A CA 1
ATOM 1536 C C . ILE A 1 201 ? -1.662 -8.124 -0.111 1.00 72.81 201 ILE A C 1
ATOM 1538 O O . ILE A 1 201 ? -1.274 -8.855 -1.018 1.00 72.81 201 ILE A O 1
ATOM 1542 N N . CYS A 1 202 ? -1.559 -6.796 -0.161 1.00 79.19 202 CYS A N 1
ATOM 1543 C CA . CYS A 1 202 ? -0.964 -6.077 -1.284 1.00 79.19 202 CYS A CA 1
ATOM 1544 C C . CYS A 1 202 ? 0.251 -5.259 -0.841 1.00 79.19 202 CYS A C 1
ATOM 1546 O O . CYS A 1 202 ? 0.275 -4.712 0.262 1.00 79.19 202 CYS A O 1
ATOM 1548 N N . PHE A 1 203 ? 1.265 -5.181 -1.700 1.00 77.88 203 PHE A N 1
ATOM 1549 C CA . PHE A 1 203 ? 2.533 -4.523 -1.412 1.00 77.88 203 PHE A CA 1
ATOM 1550 C C . PHE A 1 203 ? 3.178 -3.939 -2.683 1.00 77.88 203 PHE A C 1
ATOM 1552 O O . PHE A 1 203 ? 3.055 -4.521 -3.767 1.00 77.88 203 PHE A O 1
ATOM 1559 N N . PRO A 1 204 ? 3.878 -2.795 -2.576 1.00 81.06 204 PRO A N 1
ATOM 1560 C CA . PRO A 1 204 ? 4.644 -2.238 -3.683 1.00 81.06 204 PRO A CA 1
ATOM 1561 C C . PRO A 1 204 ? 5.976 -2.982 -3.869 1.00 81.06 204 PRO A C 1
ATOM 1563 O O . PRO A 1 204 ? 6.605 -3.414 -2.902 1.00 81.06 204 PRO A O 1
ATOM 1566 N N . LYS A 1 205 ? 6.440 -3.085 -5.115 1.00 78.62 205 LYS A N 1
ATOM 1567 C CA . LYS A 1 205 ? 7.744 -3.638 -5.497 1.00 78.62 205 LYS A CA 1
ATOM 1568 C C . LYS A 1 205 ? 8.410 -2.722 -6.521 1.00 78.62 205 LYS A C 1
ATOM 1570 O O . LYS A 1 205 ? 7.825 -2.416 -7.557 1.00 78.62 205 LYS A O 1
ATOM 1575 N N . GLU A 1 206 ? 9.640 -2.310 -6.227 1.00 82.81 206 GLU A N 1
ATOM 1576 C CA . GLU A 1 206 ? 10.473 -1.480 -7.104 1.00 82.81 206 GLU A CA 1
ATOM 1577 C C . GLU A 1 206 ? 11.745 -2.246 -7.492 1.00 82.81 206 GLU A C 1
ATOM 1579 O O . GLU A 1 206 ? 12.360 -2.894 -6.642 1.00 82.81 206 GLU A O 1
ATOM 1584 N N . PHE A 1 207 ? 12.112 -2.208 -8.772 1.00 80.94 207 PHE A N 1
ATOM 1585 C CA . PHE A 1 207 ? 13.358 -2.780 -9.295 1.00 80.94 207 PHE A CA 1
ATOM 1586 C C . PHE A 1 207 ? 13.717 -2.135 -10.642 1.00 80.94 207 PHE A C 1
ATOM 1588 O O . PHE A 1 207 ? 12.862 -1.563 -11.320 1.00 80.94 207 PHE A O 1
ATOM 1595 N N . THR A 1 208 ? 14.974 -2.267 -11.053 1.00 83.75 208 THR A N 1
ATOM 1596 C CA . THR A 1 208 ? 15.495 -1.749 -12.325 1.00 83.75 208 THR A CA 1
ATOM 1597 C C . THR A 1 208 ? 16.007 -2.902 -13.172 1.00 83.75 208 THR A C 1
ATOM 1599 O O . THR A 1 208 ? 16.768 -3.727 -12.683 1.00 83.75 208 THR A O 1
ATOM 1602 N N . VAL A 1 209 ? 15.652 -2.958 -14.452 1.00 84.25 209 VAL A N 1
ATOM 1603 C CA . VAL A 1 209 ? 16.314 -3.822 -15.435 1.00 84.25 209 VAL A CA 1
ATOM 1604 C C . VAL A 1 209 ? 17.364 -2.990 -16.161 1.00 84.25 209 VAL A C 1
ATOM 1606 O O . VAL A 1 209 ? 17.018 -2.019 -16.829 1.00 84.25 209 VAL A O 1
ATOM 1609 N N . LEU A 1 210 ? 18.639 -3.350 -16.024 1.00 85.38 210 LEU A N 1
ATOM 1610 C CA . LEU A 1 210 ? 19.750 -2.660 -16.681 1.00 85.38 210 LEU A CA 1
ATOM 1611 C C . LEU A 1 210 ? 20.220 -3.471 -17.888 1.00 85.38 210 LEU A C 1
ATOM 1613 O O . LEU A 1 210 ? 20.847 -4.515 -17.724 1.00 85.38 210 LEU A O 1
ATOM 1617 N N . LEU A 1 211 ? 19.930 -2.984 -19.088 1.00 84.75 211 LEU A N 1
ATOM 1618 C CA . LEU A 1 211 ? 20.335 -3.589 -20.351 1.00 84.75 211 LEU A CA 1
ATOM 1619 C C . LEU A 1 211 ? 21.591 -2.892 -20.868 1.00 84.75 211 LEU A C 1
ATOM 1621 O O . LEU A 1 211 ? 21.626 -1.672 -20.954 1.00 84.75 211 LEU A O 1
ATOM 1625 N N . GLU A 1 212 ? 22.611 -3.650 -21.245 1.00 84.69 212 GLU A N 1
ATOM 1626 C CA . GLU A 1 212 ? 23.845 -3.105 -21.815 1.00 84.69 212 GLU A CA 1
ATOM 1627 C C . GLU A 1 212 ? 23.855 -3.361 -23.321 1.00 84.69 212 GLU A C 1
ATOM 1629 O O . GLU A 1 212 ? 23.787 -4.514 -23.742 1.00 84.69 212 GLU A O 1
ATOM 1634 N N . VAL A 1 213 ? 23.917 -2.304 -24.133 1.00 81.81 213 VAL A N 1
ATOM 1635 C CA . VAL A 1 213 ? 24.019 -2.402 -25.595 1.00 81.81 213 VAL A CA 1
ATOM 1636 C C . VAL A 1 213 ? 25.483 -2.308 -26.017 1.00 81.81 213 VAL A C 1
ATOM 1638 O O . VAL A 1 213 ? 26.203 -1.421 -25.569 1.00 81.81 213 VAL A O 1
ATOM 1641 N N . GLN A 1 214 ? 25.930 -3.213 -26.887 1.00 79.88 214 GLN A N 1
ATOM 1642 C CA . GLN A 1 214 ? 27.282 -3.226 -27.449 1.00 79.88 214 GLN A CA 1
ATOM 1643 C C . GLN A 1 214 ? 27.239 -3.413 -28.963 1.00 79.88 214 GLN A C 1
ATOM 1645 O O . GLN A 1 214 ? 26.530 -4.286 -29.467 1.00 79.88 214 GLN A O 1
ATOM 1650 N N . TYR A 1 215 ? 28.050 -2.655 -29.699 1.00 74.06 215 TYR A N 1
ATOM 1651 C CA . TYR A 1 215 ? 28.200 -2.865 -31.136 1.00 74.06 215 TYR A CA 1
ATOM 1652 C C . TYR A 1 215 ? 29.301 -3.883 -31.419 1.00 74.06 215 TYR A C 1
ATOM 1654 O O . TYR A 1 215 ? 30.384 -3.830 -30.842 1.00 74.06 215 TYR A O 1
ATOM 1662 N N . SER A 1 216 ? 29.038 -4.823 -32.329 1.00 66.56 216 SER A N 1
ATOM 1663 C CA . SER A 1 216 ? 30.040 -5.808 -32.747 1.00 66.56 216 SER A CA 1
ATOM 1664 C C . SER A 1 216 ? 30.335 -5.712 -34.241 1.00 66.56 216 SER A C 1
ATOM 1666 O O . SER A 1 216 ? 29.444 -5.761 -35.094 1.00 66.56 216 SER A O 1
ATOM 1668 N N . ALA A 1 217 ? 31.621 -5.588 -34.570 1.00 59.41 217 ALA A N 1
ATOM 1669 C CA . ALA A 1 217 ? 32.113 -5.570 -35.939 1.00 59.41 217 ALA A CA 1
ATOM 1670 C C . ALA A 1 217 ? 32.235 -7.005 -36.482 1.00 59.41 217 ALA A C 1
ATOM 1672 O O . ALA A 1 217 ? 33.346 -7.519 -36.580 1.00 59.41 217 ALA A O 1
ATOM 1673 N N . LYS A 1 218 ? 31.091 -7.648 -36.772 1.00 51.91 218 LYS A N 1
ATOM 1674 C CA . LYS A 1 218 ? 30.867 -8.787 -37.700 1.00 51.91 218 LYS A CA 1
ATOM 1675 C C . LYS A 1 218 ? 29.723 -9.675 -37.204 1.00 51.91 218 LYS A C 1
ATOM 1677 O O . LYS A 1 218 ? 29.898 -10.417 -36.249 1.00 51.91 218 LYS A O 1
ATOM 1682 N N . GLU A 1 219 ? 28.607 -9.648 -37.922 1.00 44.66 219 GLU A N 1
ATOM 1683 C CA . GLU A 1 219 ? 28.040 -10.806 -38.628 1.00 44.66 219 GLU A CA 1
ATOM 1684 C C . GLU A 1 219 ? 26.917 -10.281 -39.532 1.00 44.66 219 GLU A C 1
ATOM 1686 O O . GLU A 1 219 ? 26.054 -9.527 -39.100 1.00 44.66 219 GLU A O 1
ATOM 1691 N N . VAL A 1 220 ? 26.991 -10.585 -40.827 1.00 46.50 220 VAL A N 1
ATOM 1692 C CA . VAL A 1 220 ? 25.911 -10.294 -41.771 1.00 46.50 220 VAL A CA 1
ATOM 1693 C C . VAL A 1 220 ? 24.896 -11.412 -41.604 1.00 46.50 220 VAL A C 1
ATOM 1695 O O . VAL A 1 220 ? 25.177 -12.542 -41.997 1.00 46.50 220 VAL A O 1
ATOM 1698 N N . GLY A 1 221 ? 23.728 -11.096 -41.052 1.00 41.69 221 GLY A N 1
ATOM 1699 C CA . GLY A 1 221 ? 22.561 -11.962 -41.155 1.00 41.69 221 GLY A CA 1
ATOM 1700 C C . GLY A 1 221 ? 21.826 -12.215 -39.845 1.00 41.69 221 GLY A C 1
ATOM 1701 O O . GLY A 1 221 ? 22.381 -12.756 -38.897 1.00 41.69 221 GLY A O 1
ATOM 1702 N N . HIS A 1 222 ? 20.523 -11.943 -39.924 1.00 39.62 222 HIS A N 1
ATOM 1703 C CA . HIS A 1 222 ? 19.424 -12.349 -39.049 1.00 39.62 222 HIS A CA 1
ATOM 1704 C C . HIS A 1 222 ? 19.045 -11.405 -37.900 1.00 39.62 222 HIS A C 1
ATOM 1706 O O . HIS A 1 222 ? 19.797 -11.156 -36.965 1.00 39.62 222 HIS A O 1
ATOM 1712 N N . THR A 1 223 ? 17.776 -10.978 -37.960 1.00 41.97 223 THR A N 1
ATOM 1713 C CA . THR A 1 223 ? 16.917 -10.623 -36.823 1.00 41.97 223 THR A CA 1
ATOM 1714 C C . THR A 1 223 ? 17.068 -11.682 -35.734 1.00 41.97 223 THR A C 1
ATOM 1716 O O . THR A 1 223 ? 16.393 -12.715 -35.760 1.00 41.97 223 THR A O 1
ATOM 1719 N N . ASN A 1 224 ? 17.970 -11.452 -34.787 1.00 43.91 224 ASN A N 1
ATOM 1720 C CA . ASN A 1 224 ? 18.104 -12.320 -33.632 1.00 43.91 224 ASN A CA 1
ATOM 1721 C C . ASN A 1 224 ? 17.038 -11.905 -32.616 1.00 43.91 224 ASN A C 1
ATOM 1723 O O . ASN A 1 224 ? 17.130 -10.860 -31.973 1.00 43.91 224 ASN A O 1
ATOM 1727 N N . VAL A 1 225 ? 15.989 -12.724 -32.497 1.00 44.94 225 VAL A N 1
ATOM 1728 C CA . VAL A 1 225 ? 15.109 -12.685 -31.326 1.00 44.94 225 VAL A CA 1
ATOM 1729 C C . VAL A 1 225 ? 15.916 -13.268 -30.178 1.00 44.94 225 VAL A C 1
ATOM 1731 O O . VAL A 1 225 ? 16.000 -14.484 -30.004 1.00 44.94 225 VAL A O 1
ATOM 1734 N N . GLU A 1 226 ? 16.559 -12.401 -29.413 1.00 51.56 226 GLU A N 1
ATOM 1735 C CA . GLU A 1 226 ? 17.288 -12.828 -28.234 1.00 51.56 226 GLU A CA 1
ATOM 1736 C C . GLU A 1 226 ? 16.348 -12.782 -27.032 1.00 51.56 226 GLU A C 1
ATOM 1738 O O . GLU A 1 226 ? 15.783 -11.747 -26.670 1.00 51.56 226 GLU A O 1
ATOM 1743 N N . ARG A 1 227 ? 16.143 -13.954 -26.430 1.00 49.19 227 ARG A N 1
ATOM 1744 C CA . ARG A 1 227 ? 15.438 -14.081 -25.162 1.00 49.19 227 ARG A CA 1
ATOM 1745 C C . ARG A 1 227 ? 16.424 -13.902 -24.025 1.00 49.19 227 ARG A C 1
ATOM 1747 O O . ARG A 1 227 ? 17.487 -14.527 -24.005 1.00 49.19 227 ARG A O 1
ATOM 1754 N N . TYR A 1 228 ? 16.026 -13.077 -23.077 1.00 51.66 228 TYR A N 1
ATOM 1755 C CA . TYR A 1 228 ? 16.772 -12.786 -21.876 1.00 51.66 228 TYR A CA 1
ATOM 1756 C C . TYR A 1 228 ? 15.871 -13.080 -20.683 1.00 51.66 228 TYR A C 1
ATOM 1758 O O . TYR A 1 228 ? 14.787 -12.516 -20.525 1.00 51.66 228 TYR A O 1
ATOM 1766 N N . ASP A 1 229 ? 16.321 -13.999 -19.842 1.00 46.91 229 ASP A N 1
ATOM 1767 C CA . ASP A 1 229 ? 15.624 -14.341 -18.614 1.00 46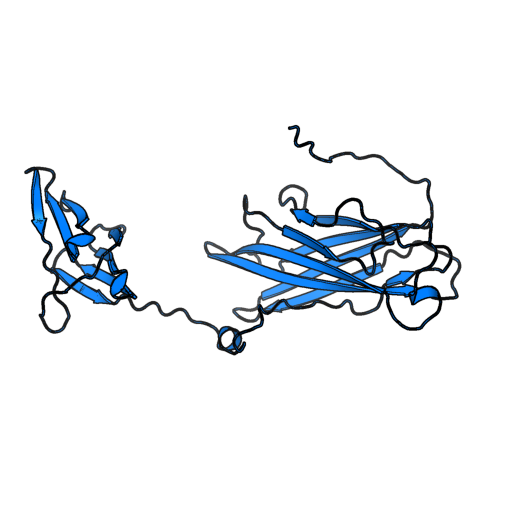.91 229 ASP A CA 1
ATOM 1768 C C . ASP A 1 229 ? 16.359 -13.653 -17.457 1.00 46.91 229 ASP A C 1
ATOM 1770 O O . ASP A 1 229 ? 17.552 -13.882 -17.248 1.00 46.91 229 ASP A O 1
ATOM 1774 N N . ALA A 1 230 ? 15.649 -12.814 -16.704 1.00 47.75 230 ALA A N 1
ATOM 1775 C CA . ALA A 1 230 ? 16.137 -12.228 -15.463 1.00 47.75 230 ALA A CA 1
ATOM 1776 C C . ALA A 1 230 ? 15.216 -12.682 -14.328 1.00 47.75 230 ALA A C 1
ATOM 1778 O O . ALA A 1 230 ? 14.009 -12.439 -14.336 1.00 47.75 230 ALA A O 1
ATOM 1779 N N . GLN A 1 231 ? 15.774 -13.400 -13.358 1.00 49.28 231 GLN A N 1
ATOM 1780 C CA . GLN A 1 231 ? 15.013 -13.933 -12.236 1.00 49.28 231 GLN A CA 1
ATOM 1781 C C . GLN A 1 231 ? 15.406 -13.197 -10.962 1.00 49.28 231 GLN A C 1
ATOM 1783 O O . GLN A 1 231 ? 16.589 -13.088 -10.650 1.00 49.28 231 GLN A O 1
ATOM 1788 N N . GLU A 1 232 ? 14.406 -12.739 -10.216 1.00 45.34 232 GLU A N 1
ATOM 1789 C CA . GLU A 1 232 ? 14.591 -12.258 -8.852 1.00 45.34 232 GLU A CA 1
ATOM 1790 C C . GLU A 1 232 ? 13.851 -13.215 -7.920 1.00 45.34 232 GLU A C 1
ATOM 1792 O O . GLU A 1 232 ? 12.641 -13.427 -8.031 1.00 45.34 232 GLU A O 1
ATOM 1797 N N . THR A 1 233 ? 14.591 -13.835 -7.011 1.00 40.22 233 THR A N 1
ATOM 1798 C CA . THR A 1 233 ? 14.015 -14.691 -5.978 1.00 40.22 233 THR A CA 1
ATOM 1799 C C . THR A 1 233 ? 13.912 -13.873 -4.702 1.00 40.22 233 THR A C 1
ATOM 1801 O O . THR A 1 233 ? 14.900 -13.296 -4.258 1.00 40.22 233 THR A O 1
ATOM 1804 N N . TYR A 1 234 ? 12.716 -13.811 -4.124 1.00 37.09 234 TYR A N 1
ATOM 1805 C CA . TYR A 1 234 ? 12.479 -13.170 -2.838 1.00 37.09 234 TYR A CA 1
ATOM 1806 C C . TYR A 1 234 ? 12.163 -14.246 -1.798 1.00 37.09 234 TYR A C 1
ATOM 1808 O O . TYR A 1 234 ? 11.168 -14.973 -1.903 1.00 37.09 234 TYR A O 1
ATOM 1816 N N . GLU A 1 235 ? 13.007 -14.374 -0.777 1.00 36.12 235 GLU A N 1
ATOM 1817 C CA . GLU A 1 235 ? 12.782 -15.338 0.295 1.00 36.12 235 GLU A CA 1
ATOM 1818 C C . GLU A 1 235 ? 12.028 -14.697 1.452 1.00 36.12 235 GLU A C 1
ATOM 1820 O O . GLU A 1 235 ? 12.572 -14.058 2.342 1.00 36.12 235 GLU A O 1
ATOM 1825 N N . ARG A 1 236 ? 10.718 -14.931 1.459 1.00 37.56 236 ARG A N 1
ATOM 1826 C CA . ARG A 1 236 ? 9.924 -14.813 2.687 1.00 37.56 236 ARG A CA 1
ATOM 1827 C C . ARG A 1 236 ? 8.950 -15.972 2.888 1.00 37.56 236 ARG A C 1
ATOM 1829 O O . ARG A 1 236 ? 8.631 -16.314 4.021 1.00 37.56 236 ARG A O 1
ATOM 1836 N N . THR A 1 237 ? 8.614 -16.643 1.787 1.00 32.62 237 THR A N 1
ATOM 1837 C CA . THR A 1 237 ? 8.049 -17.995 1.679 1.00 32.62 237 THR A CA 1
ATOM 1838 C C . THR A 1 237 ? 8.200 -18.417 0.213 1.00 32.62 237 THR A C 1
ATOM 1840 O O . THR A 1 237 ? 7.300 -18.172 -0.569 1.00 32.62 237 THR A O 1
ATOM 1843 N N . LYS A 1 238 ? 9.356 -18.967 -0.204 1.00 31.59 238 LYS A N 1
ATOM 1844 C CA . LYS A 1 238 ? 9.624 -19.455 -1.585 1.00 31.59 238 LYS A CA 1
ATOM 1845 C C . LYS A 1 238 ? 8.912 -18.658 -2.710 1.00 31.59 238 LYS A C 1
ATOM 1847 O O . LYS A 1 238 ? 8.113 -19.232 -3.451 1.00 31.59 238 LYS A O 1
ATOM 1852 N N . TYR A 1 239 ? 9.199 -17.361 -2.866 1.00 36.69 239 TYR A N 1
ATOM 1853 C CA . TYR A 1 239 ? 8.749 -16.606 -4.040 1.00 36.69 239 TYR A CA 1
ATOM 1854 C C . TYR A 1 239 ? 9.865 -16.564 -5.072 1.00 36.69 239 TYR A C 1
ATOM 1856 O O . TYR A 1 239 ? 10.831 -15.820 -4.937 1.00 36.69 239 TYR A O 1
ATOM 1864 N N . ASN A 1 240 ? 9.716 -17.339 -6.139 1.00 36.03 240 ASN A N 1
ATOM 1865 C CA . ASN A 1 240 ? 10.505 -17.132 -7.345 1.00 36.03 240 ASN A CA 1
ATOM 1866 C C . ASN A 1 240 ? 9.694 -16.177 -8.219 1.00 36.03 240 ASN A C 1
ATOM 1868 O O . ASN A 1 240 ? 8.591 -16.539 -8.602 1.00 36.03 240 ASN A O 1
ATOM 1872 N N . GLY A 1 241 ? 10.184 -14.971 -8.502 1.00 36.59 241 GLY A N 1
ATOM 1873 C CA . GLY A 1 241 ? 9.652 -14.093 -9.543 1.00 36.59 241 GLY A CA 1
ATOM 1874 C C . GLY A 1 241 ? 10.517 -14.252 -10.785 1.00 36.59 241 GLY A C 1
ATOM 1875 O O . GLY A 1 241 ? 11.715 -13.986 -10.728 1.00 36.59 241 GLY A O 1
ATOM 1876 N N . LYS A 1 242 ? 9.963 -14.714 -11.910 1.00 38.53 242 LYS A N 1
ATOM 1877 C CA . LYS A 1 242 ? 10.739 -14.824 -13.152 1.00 38.53 242 LYS A CA 1
ATOM 1878 C C . LYS A 1 242 ? 10.250 -13.761 -14.120 1.00 38.53 242 LYS A C 1
ATOM 1880 O O . LYS A 1 242 ? 9.120 -13.833 -14.589 1.00 38.53 242 LYS A O 1
ATOM 1885 N N . MET A 1 243 ? 11.088 -12.786 -14.443 1.00 36.62 243 MET A N 1
ATOM 1886 C CA . MET A 1 243 ? 10.817 -11.920 -15.579 1.00 36.62 243 MET A CA 1
ATOM 1887 C C . MET A 1 243 ? 11.474 -12.536 -16.808 1.00 36.62 243 MET A C 1
ATOM 1889 O O . MET A 1 243 ? 12.672 -12.817 -16.824 1.00 36.62 243 MET A O 1
ATOM 1893 N N . ASN A 1 244 ? 10.680 -12.771 -17.845 1.00 39.19 244 ASN A N 1
ATOM 1894 C CA . ASN A 1 244 ? 11.216 -13.166 -19.139 1.00 39.19 244 ASN A CA 1
ATOM 1895 C C . ASN A 1 244 ? 10.973 -11.995 -20.081 1.00 39.19 244 ASN A C 1
ATOM 1897 O O . ASN A 1 244 ? 9.843 -11.512 -20.182 1.00 39.19 244 ASN A O 1
ATOM 1901 N N . PHE A 1 245 ? 12.000 -11.540 -20.781 1.00 43.75 245 PHE A N 1
ATOM 1902 C CA . PHE A 1 245 ? 11.825 -10.527 -21.807 1.00 43.75 245 PHE A CA 1
ATOM 1903 C C . PHE A 1 245 ? 12.505 -10.966 -23.098 1.00 43.75 245 PHE A C 1
ATOM 1905 O O . PHE A 1 245 ? 13.484 -11.711 -23.107 1.00 43.75 245 PHE A O 1
ATOM 1912 N N . ASN A 1 246 ? 11.922 -10.536 -24.208 1.00 38.53 246 ASN A N 1
ATOM 1913 C CA . ASN A 1 246 ? 12.433 -10.811 -25.541 1.00 38.53 246 ASN A CA 1
ATOM 1914 C C . ASN A 1 246 ? 12.815 -9.474 -26.168 1.00 38.53 246 ASN A C 1
ATOM 1916 O O . ASN A 1 246 ? 12.014 -8.535 -26.150 1.00 38.53 246 ASN A O 1
ATOM 1920 N N . SER A 1 247 ? 14.012 -9.390 -26.737 1.00 37.47 247 SER A N 1
ATOM 1921 C CA . SER A 1 247 ? 14.399 -8.274 -27.595 1.00 37.47 247 SER A CA 1
ATOM 1922 C C . SER A 1 247 ? 14.407 -8.729 -29.046 1.00 37.47 247 SER A C 1
ATOM 1924 O O . SER A 1 247 ? 14.959 -9.784 -29.364 1.00 37.47 247 SER A O 1
ATOM 1926 N N . VAL A 1 248 ? 13.828 -7.920 -29.926 1.00 41.91 248 VAL A N 1
ATOM 1927 C CA . VAL A 1 248 ? 13.918 -8.096 -31.376 1.00 41.91 248 VAL A CA 1
ATOM 1928 C C . VAL A 1 248 ? 14.618 -6.873 -31.950 1.00 41.91 248 VAL A C 1
ATOM 1930 O O . VAL A 1 248 ? 14.154 -5.749 -31.758 1.00 41.91 248 VAL A O 1
ATOM 1933 N N . VAL A 1 249 ? 15.734 -7.089 -32.643 1.00 41.12 249 VAL A N 1
ATOM 1934 C CA . VAL A 1 249 ? 16.421 -6.048 -33.418 1.00 41.12 249 VAL A CA 1
ATOM 1935 C C . VAL A 1 249 ? 15.942 -6.165 -34.859 1.00 41.12 249 VAL A C 1
ATOM 1937 O O . VAL A 1 249 ? 16.163 -7.198 -35.490 1.00 41.12 249 VAL A O 1
ATOM 1940 N N . ASN A 1 250 ? 15.249 -5.141 -35.360 1.00 38.50 250 ASN A N 1
ATOM 1941 C CA . ASN A 1 250 ? 14.767 -5.102 -36.741 1.00 38.50 250 ASN A CA 1
ATOM 1942 C C . ASN A 1 250 ? 15.630 -4.147 -37.573 1.00 38.50 250 ASN A C 1
ATOM 1944 O O . ASN A 1 250 ? 15.597 -2.937 -37.353 1.00 38.50 250 ASN A O 1
ATOM 1948 N N . ASP A 1 251 ? 16.321 -4.696 -38.575 1.00 32.59 251 ASP A N 1
ATOM 1949 C CA . ASP A 1 251 ? 17.180 -3.955 -39.515 1.00 32.59 251 ASP A CA 1
ATOM 1950 C C . ASP A 1 251 ? 16.450 -3.496 -40.792 1.00 32.59 251 ASP A C 1
ATOM 1952 O O . ASP A 1 251 ? 17.085 -3.127 -41.777 1.00 32.59 251 ASP A O 1
ATOM 1956 N N . ASN A 1 252 ? 15.112 -3.530 -40.813 1.00 28.08 252 ASN A N 1
ATOM 1957 C CA . ASN A 1 252 ? 14.327 -3.207 -42.007 1.00 28.08 252 ASN A CA 1
ATOM 1958 C C . ASN A 1 252 ? 13.337 -2.053 -41.737 1.00 28.08 252 ASN A C 1
ATOM 1960 O O . ASN A 1 252 ? 12.373 -2.258 -40.996 1.00 28.08 252 ASN A O 1
ATOM 1964 N N . PRO A 1 253 ? 13.503 -0.866 -42.355 1.00 29.42 253 PRO A N 1
ATOM 1965 C CA . PRO A 1 253 ? 12.657 0.306 -42.096 1.00 29.42 253 PRO A CA 1
ATOM 1966 C C . PRO A 1 253 ? 11.228 0.231 -42.686 1.00 29.42 253 PRO A C 1
ATOM 1968 O O . PRO A 1 253 ? 10.497 1.216 -42.631 1.00 29.42 253 PRO A O 1
ATOM 1971 N N . PHE A 1 254 ? 10.792 -0.916 -43.233 1.00 25.19 254 PHE A N 1
ATOM 1972 C CA . PHE A 1 254 ? 9.536 -1.041 -43.999 1.00 25.19 254 PHE A CA 1
ATOM 1973 C C . PHE A 1 254 ? 8.673 -2.272 -43.662 1.00 25.19 254 PHE A C 1
ATOM 1975 O O . PHE A 1 254 ? 8.096 -2.894 -44.550 1.00 25.19 254 PHE A O 1
ATOM 1982 N N . ALA A 1 255 ? 8.528 -2.621 -42.384 1.00 24.28 255 ALA A N 1
ATO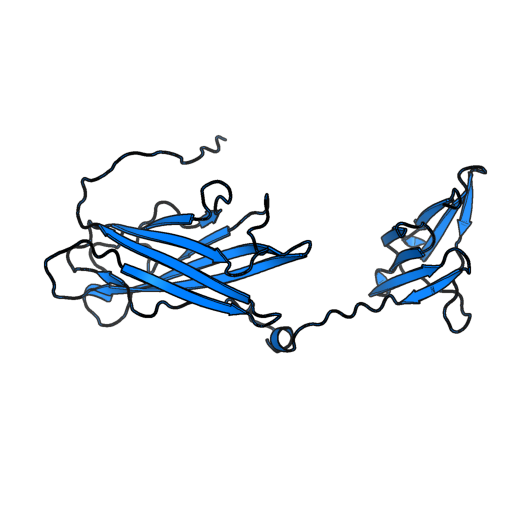M 1983 C CA . ALA A 1 255 ? 7.516 -3.592 -41.954 1.00 24.28 255 ALA A CA 1
ATOM 1984 C C . ALA A 1 255 ? 6.704 -3.042 -40.773 1.00 24.28 255 ALA A C 1
ATOM 1986 O O . ALA A 1 255 ? 6.877 -3.445 -39.625 1.00 24.28 255 ALA A O 1
ATOM 1987 N N . PHE A 1 256 ? 5.822 -2.086 -41.069 1.00 24.06 256 PHE A N 1
ATOM 1988 C CA . PHE A 1 256 ? 4.748 -1.681 -40.168 1.00 24.06 256 PHE A CA 1
ATOM 1989 C C . PHE A 1 256 ? 3.470 -2.417 -40.580 1.00 24.06 256 PHE A C 1
ATOM 1991 O O . PHE A 1 256 ? 2.799 -2.012 -41.525 1.00 24.06 256 PHE A O 1
ATOM 1998 N N . GLU A 1 257 ? 3.119 -3.485 -39.862 1.00 21.33 257 GLU A N 1
ATOM 1999 C CA . GLU A 1 257 ? 1.706 -3.826 -39.706 1.00 21.33 257 GLU A CA 1
ATOM 2000 C C . GLU A 1 257 ? 1.153 -2.966 -38.572 1.00 21.33 257 GLU A C 1
ATOM 2002 O O . GLU A 1 257 ? 1.644 -2.968 -37.442 1.00 21.33 257 GLU A O 1
ATOM 2007 N N . SER A 1 258 ? 0.164 -2.156 -38.929 1.00 25.69 258 SER A N 1
ATOM 2008 C CA . SER A 1 258 ? -0.574 -1.286 -38.035 1.00 25.69 258 SER A CA 1
ATOM 2009 C C . SER A 1 258 ? -1.374 -2.096 -37.017 1.00 25.69 258 SER A C 1
ATOM 2011 O O . SER A 1 258 ? -2.256 -2.866 -37.396 1.00 25.69 258 SER A O 1
ATOM 2013 N N . SER A 1 259 ? -1.184 -1.812 -35.733 1.00 22.47 259 SER A N 1
ATOM 2014 C CA . SER A 1 259 ? -2.281 -1.881 -34.768 1.00 22.47 259 SER A CA 1
ATOM 2015 C C . SER A 1 259 ? -2.105 -0.785 -33.724 1.00 22.47 259 SER A C 1
ATOM 2017 O O . SER A 1 259 ? -1.308 -0.880 -32.794 1.00 22.47 259 SER A O 1
ATOM 2019 N N . THR A 1 260 ? -2.846 0.288 -33.956 1.00 24.25 260 THR A N 1
ATOM 2020 C CA . THR A 1 260 ? -3.103 1.430 -33.087 1.00 24.25 260 THR A CA 1
ATOM 2021 C C . THR A 1 260 ? -3.644 0.979 -31.728 1.00 24.25 260 THR A C 1
ATOM 2023 O O . THR A 1 260 ? -4.583 0.193 -31.708 1.00 24.25 260 THR A O 1
ATOM 2026 N N . PHE A 1 261 ? -3.136 1.532 -30.622 1.00 22.20 261 PHE A N 1
ATOM 2027 C CA . PHE A 1 261 ? -3.959 2.064 -29.522 1.00 22.20 261 PHE A CA 1
ATOM 2028 C C . PHE A 1 261 ? -3.081 2.923 -28.596 1.00 22.20 261 PHE A C 1
ATOM 2030 O O . PHE A 1 261 ? -2.523 2.459 -27.609 1.00 22.20 261 PHE A O 1
ATOM 2037 N N . CYS A 1 262 ? -2.944 4.204 -28.940 1.00 23.62 262 CYS A N 1
ATOM 2038 C CA . CYS A 1 262 ? -2.495 5.230 -28.007 1.00 23.62 262 CYS A CA 1
ATOM 2039 C C . CYS A 1 262 ? -3.759 5.966 -27.556 1.00 23.62 262 CYS A C 1
ATOM 2041 O O . CYS A 1 262 ? -4.424 6.615 -28.366 1.00 23.62 262 CYS A O 1
ATOM 2043 N N . GLY A 1 263 ? -4.154 5.775 -26.297 1.00 23.75 263 GLY A N 1
ATOM 2044 C CA . GLY A 1 263 ? -5.296 6.470 -25.717 1.00 23.75 263 GLY A CA 1
ATOM 2045 C C . GLY A 1 263 ? -5.022 7.970 -25.679 1.00 23.75 263 GLY A C 1
ATOM 2046 O O . GLY A 1 263 ? -4.159 8.426 -24.933 1.00 23.75 263 GLY A O 1
ATOM 2047 N N . GLN A 1 264 ? -5.754 8.733 -26.490 1.00 24.44 264 GLN A N 1
ATOM 2048 C CA . GLN A 1 264 ? -5.815 10.184 -26.377 1.00 24.44 264 GLN A CA 1
ATOM 2049 C C . GLN A 1 264 ? -6.464 10.557 -25.040 1.00 24.44 264 GLN A C 1
ATOM 2051 O O . GLN A 1 264 ? -7.610 10.190 -24.781 1.00 24.44 264 GLN A O 1
ATOM 2056 N N . ILE A 1 265 ? -5.763 11.341 -24.224 1.00 25.97 265 ILE A N 1
ATOM 2057 C CA . ILE A 1 265 ? -6.409 12.211 -23.242 1.00 25.97 265 ILE A CA 1
ATOM 2058 C C . ILE A 1 265 ? -6.439 13.596 -23.881 1.00 25.97 265 ILE A C 1
ATOM 2060 O O . ILE A 1 265 ? -5.416 14.272 -23.976 1.00 25.97 265 ILE A O 1
ATOM 2064 N N . ASN A 1 266 ? -7.617 13.966 -24.382 1.00 26.11 266 ASN A N 1
ATOM 2065 C CA . ASN A 1 266 ? -7.925 15.331 -24.783 1.00 26.11 266 ASN A CA 1
ATOM 2066 C C . ASN A 1 266 ? -7.973 16.215 -23.528 1.00 26.11 266 ASN A C 1
ATOM 2068 O O . ASN A 1 266 ? -8.625 15.854 -22.545 1.00 26.11 266 ASN A O 1
ATOM 2072 N N . HIS A 1 267 ? -7.317 17.369 -23.603 1.00 29.41 267 HIS A N 1
ATOM 2073 C CA . HIS A 1 267 ? -7.717 18.571 -22.878 1.00 29.41 267 HIS A CA 1
ATOM 2074 C C . HIS A 1 267 ? -8.461 19.489 -23.842 1.00 29.41 267 HIS A C 1
ATOM 2076 O O . HIS A 1 267 ? -8.061 19.521 -25.030 1.00 29.41 267 HIS A O 1
#

Sequence (267 aa):
LDGCVYFADTYNHKIKKIDVSTNCATTCEFRESNGSVRRFNEPAGLCLDRTGQLLYIADTNNHELLVANLADCSIRPLKLNFRVPEELDSVGENRRSCTTLKPTRPIKMHPGAGQSSLRLTFNLTFPGRTTKLTDGAPQQWSLELPSTEWGCECTKGTIDTTAGQSLQLLIAPPANDASMNGNDPSPIALNFKLNLCEGDICFPKEFTVLLEVQYSAKEVGHTNVERYDAQETYERTKYNGKMNFNSVVNDNPFAFESSTFCGQINH

pLDDT: mean 72.9, std 22.87, range [21.33, 98.38]